Protein AF-A0A947W181-F1 (afdb_monomer)

Sequence (232 aa):
MDMELLKLIGLLKEIEKKSREIYTIFKRQSDNDIHRQFWADISKDETAHIAFWEKLRKAGEKKPLKNPFYEIEKTISQTTTLLERVKHIKKTAVKLKTTENHIKHAIVLEALLLNPAFTILFRSVKTQIKQKTPETTYHDHIQKLIDFAQENLSRQDFILYSLALESAYQQSTDIANLISRIDGLEALIPICAWCKNVRKKDGEWVRIEAYIMNHSQSEFTHGICPDCKHKL

Solvent-accessible surface area (backbone atoms only — not comparable to full-atom values): 13022 Å² total; per-residue (Å²): 130,60,62,63,57,50,50,39,50,51,49,56,33,52,38,37,51,49,50,28,52,40,28,52,48,48,22,72,62,40,92,48,69,70,56,24,48,51,28,48,53,58,27,48,55,33,51,54,48,34,51,49,40,53,51,52,46,60,46,36,78,75,46,79,65,88,79,90,59,92,59,50,71,58,52,39,51,54,49,51,54,48,40,53,51,53,54,49,51,45,68,51,53,79,73,57,80,47,71,50,55,47,48,57,49,47,51,56,49,51,45,58,63,38,39,41,71,53,52,38,48,38,57,62,42,34,80,74,68,79,48,92,47,65,67,83,50,46,62,62,54,52,47,54,53,46,57,53,33,60,78,58,41,55,73,68,56,33,54,56,53,47,53,53,40,52,51,35,45,51,54,18,52,50,54,32,48,52,52,55,50,50,59,56,56,69,67,60,78,52,54,39,90,84,82,49,26,31,52,47,97,87,68,53,75,40,52,49,67,63,51,47,41,76,75,45,99,55,83,90,80,90,81,78,53,71,76,58,57,76,74,110

pLDDT: mean 90.91, std 8.26, range [50.38, 98.5]

Secondary structure (DSSP, 8-state):
--HHHHHHHHHHHHHHHHHHHHHHHHHHH--SHHHHHHHHHHHHHHHHHHHHHHHHHHHHHHSPPPP--TTHHHHHHHHHHHHHHHHHHHHHHTT--SHHHHHHHHHHHHHHHT-HHHHHHHHHHHHHH-S--THHHHHHHHHHHHHHHHHHS-HHHHHHHHHHHHHHHHHHHHHHHHHHHHHHHTT---B-TTT-PEEPTTS-EE-HHHHHHHHSS-PPPP---HHHHTT-

Foldseek 3Di:
DQVLVLLLLVLLLLLLVLLLVLLVLQLVLDPDPVSVVLSVVLSVLSVVQNVVSVVVSVVCVVPNADDLDPCSVVSSVVSVVLSVVSVVLSVCSNVDRFPLVSLVSNLVSLLSNLALSQVLCQVRCCVVPVDHGSVVCSVVSVVSSLVVCVVRDDPVCSVVSNVSSVVSNVVSVVVSVVSVVVVVVVPDFDADPPQRFTQDPVRDTHRPQVVCVVVDVDHDDDDADPVNVVVD

Structure (mmCIF, N/CA/C/O backbone):
data_AF-A0A947W181-F1
#
_entry.id   AF-A0A947W181-F1
#
loop_
_atom_site.group_PDB
_atom_site.id
_atom_site.type_symbol
_atom_site.label_atom_id
_atom_site.label_alt_id
_atom_site.label_comp_id
_atom_site.label_asym_id
_atom_site.label_entity_id
_atom_site.label_seq_id
_atom_site.pdbx_PDB_ins_code
_atom_site.Cartn_x
_atom_site.Cartn_y
_atom_site.Cartn_z
_atom_site.occupancy
_atom_site.B_iso_or_equiv
_atom_site.auth_seq_id
_atom_site.auth_comp_id
_atom_site.auth_asym_id
_atom_site.auth_atom_id
_atom_site.pdbx_PDB_model_num
ATOM 1 N N . MET A 1 1 ? -3.449 10.400 21.433 1.00 50.38 1 MET A N 1
ATOM 2 C CA . MET A 1 1 ? -3.735 9.034 20.959 1.00 50.38 1 MET A CA 1
ATOM 3 C C . MET A 1 1 ? -4.207 8.988 19.505 1.00 50.38 1 MET A C 1
ATOM 5 O O . MET A 1 1 ? -4.073 7.946 18.884 1.00 50.38 1 MET A O 1
ATOM 9 N N . ASP A 1 2 ? -4.735 10.085 18.945 1.00 67.25 2 ASP A N 1
ATOM 10 C CA . ASP A 1 2 ? -5.157 10.157 17.532 1.00 67.25 2 ASP A CA 1
ATOM 11 C C . ASP A 1 2 ? -4.078 10.769 16.603 1.00 67.25 2 ASP A C 1
ATOM 13 O O . ASP A 1 2 ? -4.109 10.627 15.381 1.00 67.25 2 ASP A O 1
ATOM 17 N N . MET A 1 3 ? -3.061 11.428 17.178 1.00 87.00 3 MET A N 1
ATOM 18 C CA . MET A 1 3 ? -1.989 12.075 16.407 1.00 87.00 3 MET A CA 1
ATOM 19 C C . MET A 1 3 ? -1.048 11.065 15.747 1.00 87.00 3 MET A C 1
ATOM 21 O O . MET A 1 3 ? -0.537 11.309 14.655 1.00 87.00 3 MET A O 1
ATOM 25 N N . GLU A 1 4 ? -0.820 9.926 16.393 1.00 94.88 4 GLU A N 1
ATOM 26 C CA . GLU A 1 4 ? 0.059 8.861 15.922 1.00 94.88 4 GLU A CA 1
ATOM 27 C C . GLU A 1 4 ? -0.496 8.228 14.637 1.00 94.88 4 GLU A C 1
ATOM 29 O O . GLU A 1 4 ? 0.225 8.056 13.652 1.00 94.88 4 GLU A O 1
ATOM 34 N N . LEU A 1 5 ? -1.805 7.973 14.598 1.00 94.44 5 LEU A N 1
ATOM 35 C CA . LEU A 1 5 ? -2.490 7.433 13.424 1.00 94.44 5 LEU A CA 1
ATOM 36 C C . LEU A 1 5 ? -2.484 8.416 12.254 1.00 94.44 5 LEU A C 1
ATOM 38 O O . LEU A 1 5 ? -2.169 8.033 11.126 1.00 94.44 5 LEU A O 1
ATOM 42 N N . LEU A 1 6 ? -2.734 9.701 12.518 1.00 95.06 6 LEU A N 1
ATOM 43 C CA . LEU A 1 6 ? -2.619 10.750 11.502 1.00 95.06 6 LEU A CA 1
ATOM 44 C C . LEU A 1 6 ? -1.181 10.901 10.980 1.00 95.06 6 LEU A C 1
ATOM 46 O O . LEU A 1 6 ? -0.985 11.146 9.784 1.00 95.06 6 LEU A O 1
ATOM 50 N N . LYS A 1 7 ? -0.171 10.714 11.842 1.00 97.06 7 LYS A N 1
ATOM 51 C CA . LYS A 1 7 ? 1.246 10.684 11.447 1.00 97.06 7 LYS A CA 1
ATOM 52 C C . LYS A 1 7 ? 1.539 9.498 10.530 1.00 97.06 7 LYS A C 1
ATOM 54 O O . LYS A 1 7 ? 2.159 9.698 9.486 1.00 97.06 7 LYS A O 1
ATOM 59 N N . LEU A 1 8 ? 1.062 8.298 10.870 1.00 97.44 8 LEU A N 1
ATOM 60 C CA . LEU A 1 8 ? 1.212 7.109 10.029 1.00 97.44 8 LEU A CA 1
ATOM 61 C C . LEU A 1 8 ? 0.555 7.301 8.654 1.00 97.44 8 LEU A C 1
ATOM 63 O O . LEU A 1 8 ? 1.212 7.105 7.636 1.00 97.44 8 LEU A O 1
ATOM 67 N N . ILE A 1 9 ? -0.695 7.777 8.612 1.00 96.62 9 ILE A N 1
ATOM 68 C CA . ILE A 1 9 ? -1.405 8.105 7.361 1.00 96.62 9 ILE A CA 1
ATOM 69 C C . ILE A 1 9 ? -0.607 9.117 6.525 1.00 96.62 9 ILE A C 1
ATOM 71 O O . ILE A 1 9 ? -0.509 8.993 5.304 1.00 96.62 9 ILE A O 1
ATOM 75 N N . GLY A 1 10 ? -0.007 10.118 7.178 1.00 97.75 10 GLY A N 1
ATOM 76 C CA . GLY A 1 10 ? 0.875 11.082 6.528 1.00 97.75 10 GLY A CA 1
ATOM 77 C C . GLY A 1 10 ? 2.088 10.428 5.864 1.00 97.75 10 GLY A C 1
ATOM 78 O O . GLY A 1 10 ? 2.384 10.747 4.716 1.00 97.75 10 GLY A O 1
ATOM 79 N N . LEU A 1 11 ? 2.758 9.500 6.553 1.00 98.38 11 LEU A N 1
ATOM 80 C CA . LEU A 1 11 ? 3.913 8.776 6.013 1.00 98.38 11 LEU A CA 1
ATOM 81 C C . LEU A 1 11 ? 3.537 7.909 4.807 1.00 98.38 11 LEU A C 1
ATOM 83 O O . LEU A 1 11 ? 4.210 7.990 3.782 1.00 98.38 11 LEU A O 1
ATOM 87 N N . LEU A 1 12 ? 2.449 7.138 4.904 1.00 97.62 12 LEU A N 1
ATOM 88 C CA . LEU A 1 12 ? 1.961 6.285 3.813 1.00 97.62 12 LEU A CA 1
ATOM 89 C C . LEU A 1 12 ? 1.612 7.115 2.575 1.00 97.62 12 LEU A C 1
ATOM 91 O O . LEU A 1 12 ? 2.052 6.803 1.474 1.00 97.62 12 LEU A O 1
ATOM 95 N N . LYS A 1 13 ? 0.931 8.253 2.759 1.00 97.75 13 LYS A N 1
ATOM 96 C CA . LYS A 1 13 ? 0.672 9.197 1.665 1.00 97.75 13 LYS A CA 1
ATOM 97 C C . LYS A 1 13 ? 1.959 9.695 1.005 1.00 97.75 13 LYS A C 1
ATOM 99 O O . LYS A 1 13 ? 2.017 9.822 -0.216 1.00 97.75 13 LYS A O 1
ATOM 104 N N . GLU A 1 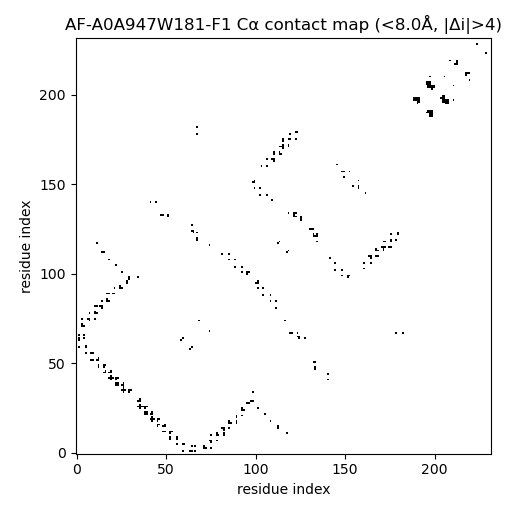14 ? 2.964 10.066 1.796 1.00 98.44 14 GLU A N 1
ATOM 105 C CA . GLU A 1 14 ? 4.229 10.556 1.242 1.00 98.44 14 GLU A CA 1
ATOM 106 C C . GLU A 1 14 ? 4.984 9.457 0.487 1.00 98.44 14 GLU A C 1
ATOM 108 O O . GLU A 1 14 ? 5.611 9.759 -0.526 1.00 98.44 14 GLU A O 1
ATOM 113 N N . ILE A 1 15 ? 4.873 8.196 0.909 1.00 98.44 15 ILE A N 1
ATOM 114 C CA . ILE A 1 15 ? 5.390 7.047 0.161 1.00 98.44 15 ILE A CA 1
ATOM 115 C C . ILE A 1 15 ? 4.723 6.955 -1.224 1.00 98.44 15 ILE A C 1
ATOM 117 O O . ILE A 1 15 ? 5.443 6.995 -2.222 1.00 98.44 15 ILE A O 1
ATOM 121 N N . GLU A 1 16 ? 3.386 6.965 -1.304 1.00 97.12 16 GLU A N 1
ATOM 122 C CA . GLU A 1 16 ? 2.646 6.926 -2.586 1.00 97.12 16 GLU A CA 1
ATOM 123 C C . GLU A 1 16 ? 3.001 8.119 -3.487 1.00 97.12 16 GLU A C 1
ATOM 125 O O . GLU A 1 16 ? 3.182 8.002 -4.699 1.00 97.12 16 GLU A O 1
ATOM 130 N N . LYS A 1 17 ? 3.182 9.311 -2.899 1.00 98.31 17 LYS A N 1
ATOM 131 C CA . LYS A 1 17 ? 3.647 10.489 -3.649 1.00 98.31 17 LYS A CA 1
ATOM 132 C C . LYS A 1 17 ? 5.016 10.265 -4.275 1.00 98.31 17 LYS A C 1
ATOM 134 O O . LYS A 1 17 ? 5.221 10.667 -5.422 1.00 98.31 17 LYS A O 1
ATOM 139 N N . LYS A 1 18 ? 5.959 9.663 -3.543 1.00 98.38 18 LYS A N 1
ATOM 140 C CA . LYS A 1 18 ? 7.284 9.341 -4.087 1.00 98.38 18 LYS A CA 1
ATOM 141 C C . LYS A 1 18 ? 7.214 8.226 -5.120 1.00 98.38 18 LYS A C 1
ATOM 143 O O . LYS A 1 18 ? 7.896 8.360 -6.132 1.00 98.38 18 LYS A O 1
ATOM 148 N N . SER A 1 19 ? 6.354 7.231 -4.925 1.00 97.75 19 SER A N 1
ATOM 149 C CA . SER A 1 19 ? 6.061 6.201 -5.924 1.00 97.75 19 SER A CA 1
ATOM 150 C C . SER A 1 19 ? 5.595 6.819 -7.251 1.00 97.75 19 SER A C 1
ATOM 152 O O . SER A 1 19 ? 6.252 6.698 -8.287 1.00 97.75 19 SER A O 1
ATOM 154 N N . ARG A 1 20 ? 4.570 7.676 -7.198 1.00 98.00 20 ARG A N 1
ATOM 155 C CA . ARG A 1 20 ? 4.073 8.424 -8.363 1.00 98.00 20 ARG A CA 1
ATOM 156 C C . ARG A 1 20 ? 5.151 9.262 -9.062 1.00 98.00 20 ARG A C 1
ATOM 158 O O . ARG A 1 20 ? 5.187 9.336 -10.294 1.00 98.00 20 ARG A O 1
ATOM 165 N N . GLU A 1 21 ? 6.006 9.939 -8.291 1.00 98.44 21 GLU A N 1
ATOM 166 C CA . GLU A 1 21 ? 7.135 10.713 -8.825 1.00 98.44 21 GLU A CA 1
ATOM 167 C C . GLU A 1 21 ? 8.136 9.806 -9.567 1.00 98.44 21 GLU A C 1
ATOM 169 O O . GLU A 1 21 ? 8.648 10.211 -10.610 1.00 98.44 21 GLU A O 1
ATOM 174 N N . ILE A 1 22 ? 8.386 8.590 -9.069 1.00 98.50 22 ILE A N 1
ATOM 175 C CA . ILE A 1 22 ? 9.236 7.582 -9.721 1.00 98.50 22 ILE A CA 1
ATOM 176 C C . ILE A 1 22 ? 8.614 7.128 -11.047 1.00 98.50 22 ILE A C 1
ATOM 178 O O . ILE A 1 22 ? 9.282 7.193 -12.078 1.00 98.50 22 ILE A O 1
ATOM 182 N N . TYR A 1 23 ? 7.324 6.788 -11.075 1.00 98.19 23 TYR A N 1
ATOM 183 C CA . TYR A 1 23 ? 6.644 6.407 -12.321 1.00 98.19 23 TYR A CA 1
ATOM 184 C C . TYR A 1 23 ? 6.612 7.536 -13.353 1.00 98.19 23 TYR A C 1
ATOM 186 O O . TYR A 1 23 ? 6.765 7.305 -14.552 1.00 98.19 23 TYR A O 1
ATOM 194 N N . THR A 1 24 ? 6.533 8.787 -12.897 1.00 98.19 24 THR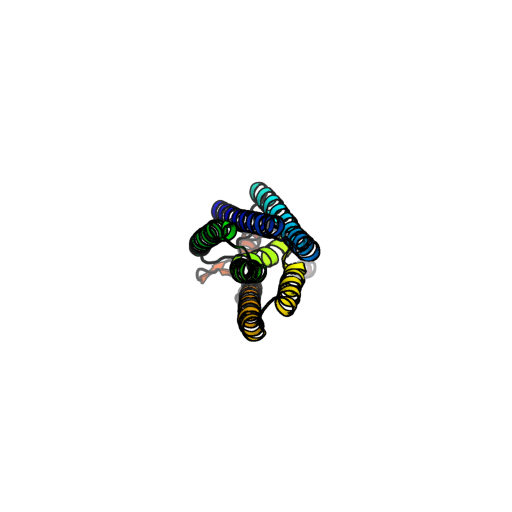 A N 1
ATOM 195 C CA . THR A 1 24 ? 6.678 9.954 -13.780 1.00 98.19 24 THR A CA 1
ATOM 196 C C . THR A 1 24 ? 8.082 10.037 -14.394 1.00 98.19 24 THR A C 1
ATOM 198 O O . THR A 1 24 ? 8.219 10.446 -15.549 1.00 98.19 24 THR A O 1
ATOM 201 N N . ILE A 1 25 ? 9.131 9.656 -13.655 1.00 98.19 25 ILE A N 1
ATOM 202 C CA . ILE A 1 25 ? 10.502 9.567 -14.184 1.00 98.19 25 ILE A CA 1
ATOM 203 C C . ILE A 1 25 ? 10.584 8.461 -15.242 1.00 98.19 25 ILE A C 1
ATOM 205 O O . ILE A 1 25 ? 11.068 8.733 -16.339 1.00 98.19 25 ILE A O 1
ATOM 209 N N . PHE A 1 26 ? 10.061 7.263 -14.961 1.00 98.25 26 PHE A N 1
ATOM 210 C CA . PHE A 1 26 ? 10.079 6.138 -15.908 1.00 98.25 26 PHE A CA 1
ATOM 211 C C . PHE A 1 26 ? 9.330 6.464 -17.197 1.00 98.25 26 PHE A C 1
ATOM 213 O O . PHE A 1 26 ? 9.859 6.253 -18.288 1.00 98.25 26 PHE A O 1
ATOM 220 N N . LYS A 1 27 ? 8.158 7.102 -17.086 1.00 97.81 27 LYS A N 1
ATOM 221 C CA . LYS A 1 27 ? 7.423 7.647 -18.231 1.00 97.81 27 LYS A CA 1
ATOM 222 C C . LYS A 1 27 ? 8.297 8.573 -19.079 1.00 97.81 27 LYS A C 1
ATOM 224 O O . LYS A 1 27 ? 8.344 8.423 -20.290 1.00 97.81 27 LYS A O 1
ATOM 229 N N . ARG A 1 28 ? 8.985 9.544 -18.471 1.00 97.31 28 ARG A N 1
ATOM 230 C CA . ARG A 1 28 ? 9.812 10.521 -19.211 1.00 97.31 28 ARG A CA 1
ATOM 231 C C . ARG A 1 28 ? 11.042 9.899 -19.871 1.00 97.31 28 ARG A C 1
ATOM 233 O O . ARG A 1 28 ? 11.499 10.420 -20.876 1.00 97.31 28 ARG A O 1
ATOM 240 N N . GLN A 1 29 ? 11.588 8.841 -19.279 1.00 97.25 29 GLN A N 1
ATOM 241 C CA . GLN A 1 29 ? 12.768 8.130 -19.776 1.00 97.25 29 GLN A CA 1
ATOM 242 C C . GLN A 1 29 ? 12.431 7.010 -20.767 1.00 97.25 29 GLN A C 1
ATOM 244 O O . GLN A 1 29 ? 13.344 6.373 -21.280 1.00 97.25 29 GLN A O 1
ATOM 249 N N . SER A 1 30 ? 11.149 6.718 -20.988 1.00 95.94 30 SER A N 1
ATOM 250 C CA . SER A 1 30 ? 10.724 5.673 -21.915 1.00 95.94 30 SER A CA 1
ATOM 251 C C . SER A 1 30 ? 10.682 6.220 -23.335 1.00 95.94 30 SER A C 1
ATOM 253 O O . SER A 1 30 ? 9.933 7.158 -23.610 1.00 95.94 30 SER A O 1
ATOM 255 N N . ASP A 1 31 ? 11.427 5.593 -24.243 1.00 92.00 31 ASP A N 1
ATOM 256 C CA . ASP A 1 31 ? 11.465 5.974 -25.662 1.00 92.00 31 ASP A CA 1
ATOM 257 C C . ASP A 1 31 ? 10.301 5.374 -26.477 1.00 92.00 31 ASP A C 1
ATOM 259 O O . ASP A 1 31 ? 9.943 5.909 -27.526 1.00 92.00 31 ASP A O 1
ATOM 263 N N . ASN A 1 32 ? 9.637 4.339 -25.953 1.00 94.75 32 ASN A N 1
ATOM 264 C CA . ASN A 1 32 ? 8.482 3.669 -26.557 1.00 94.75 32 ASN A CA 1
ATOM 265 C C . ASN A 1 32 ? 7.148 4.260 -26.046 1.00 94.75 32 ASN A C 1
ATOM 267 O O . ASN A 1 32 ? 6.950 4.371 -24.835 1.00 94.75 32 ASN A O 1
ATOM 271 N N . ASP A 1 33 ? 6.221 4.600 -26.950 1.00 96.69 33 ASP A N 1
ATOM 272 C CA . ASP A 1 33 ? 4.903 5.162 -26.605 1.00 96.69 33 ASP A CA 1
ATOM 273 C C . ASP A 1 33 ? 4.031 4.241 -25.749 1.00 96.69 33 ASP A C 1
ATOM 275 O O . ASP A 1 33 ? 3.388 4.711 -24.810 1.00 96.69 33 ASP A O 1
ATOM 279 N N . ILE A 1 34 ? 4.053 2.933 -26.011 1.00 96.69 34 ILE A N 1
ATOM 280 C CA . ILE A 1 34 ? 3.328 1.932 -25.219 1.00 96.69 34 ILE A CA 1
ATOM 281 C C . ILE A 1 34 ? 3.860 1.942 -23.783 1.00 96.69 34 ILE A C 1
ATOM 283 O O . ILE A 1 34 ? 3.086 2.005 -22.831 1.00 96.69 34 ILE A O 1
ATOM 287 N N . HIS A 1 35 ? 5.185 1.978 -23.611 1.00 97.56 35 HIS A N 1
ATOM 288 C CA . HIS A 1 35 ? 5.807 1.993 -22.283 1.00 97.56 35 HIS A CA 1
ATOM 289 C C . HIS A 1 35 ? 5.544 3.326 -21.567 1.00 97.56 35 HIS A C 1
ATOM 291 O O . HIS A 1 35 ? 5.260 3.350 -20.369 1.00 97.56 35 HIS A O 1
ATOM 297 N N . ARG A 1 36 ? 5.577 4.454 -22.295 1.00 97.94 36 ARG A N 1
ATOM 298 C CA . ARG A 1 36 ? 5.182 5.768 -21.760 1.00 97.94 36 ARG A CA 1
ATOM 299 C C . ARG A 1 36 ? 3.748 5.757 -21.242 1.00 97.94 36 ARG A C 1
ATOM 301 O O . ARG A 1 36 ? 3.491 6.331 -20.181 1.00 97.94 36 ARG A O 1
ATOM 308 N N . GLN A 1 37 ? 2.835 5.148 -21.994 1.00 98.00 37 GLN A N 1
ATOM 309 C CA . GLN A 1 37 ? 1.432 5.049 -21.618 1.00 98.00 37 GLN A CA 1
ATOM 310 C C . GLN A 1 37 ? 1.252 4.140 -20.399 1.00 98.00 37 GLN A C 1
ATOM 312 O O . GLN A 1 37 ? 0.624 4.564 -19.433 1.00 98.00 37 GLN A O 1
ATOM 317 N N . PHE A 1 38 ? 1.910 2.978 -20.374 1.00 98.06 38 PHE A N 1
ATOM 318 C CA . PHE A 1 38 ? 1.916 2.078 -19.220 1.00 98.06 38 PHE A CA 1
ATOM 319 C C . PHE A 1 38 ? 2.311 2.805 -17.923 1.00 98.06 38 PHE A C 1
ATOM 321 O O . PHE A 1 38 ? 1.548 2.832 -16.957 1.00 98.06 38 PHE A O 1
ATOM 328 N N . TRP A 1 39 ? 3.454 3.502 -17.912 1.00 97.94 39 TRP A N 1
ATOM 329 C CA . TRP A 1 39 ? 3.886 4.254 -16.728 1.00 97.94 39 TRP A CA 1
ATOM 330 C C . TRP A 1 39 ? 2.958 5.425 -16.379 1.00 97.94 39 TRP A C 1
ATOM 332 O O . TRP A 1 39 ? 2.863 5.810 -15.212 1.00 97.94 39 TRP A O 1
ATOM 342 N N . ALA A 1 40 ? 2.270 6.011 -17.366 1.00 97.44 40 ALA A N 1
ATOM 343 C CA . ALA A 1 40 ? 1.255 7.030 -17.113 1.00 97.44 40 ALA A CA 1
ATOM 344 C C . ALA A 1 40 ? 0.042 6.452 -16.371 1.00 97.44 40 ALA A C 1
ATOM 346 O O . ALA A 1 40 ? -0.463 7.102 -15.455 1.00 97.44 40 ALA A O 1
ATOM 347 N N . ASP A 1 41 ? -0.387 5.245 -16.734 1.00 96.19 41 ASP A N 1
ATOM 348 C CA . ASP A 1 41 ? -1.522 4.566 -16.113 1.00 96.19 41 ASP A CA 1
ATOM 349 C C . ASP A 1 41 ? -1.193 4.112 -14.685 1.00 96.19 41 ASP A C 1
ATOM 351 O O . ASP A 1 41 ? -1.950 4.417 -13.764 1.00 96.19 41 ASP A O 1
ATOM 355 N N . ILE A 1 42 ? -0.011 3.528 -14.459 1.00 95.44 42 ILE A N 1
ATOM 356 C CA . ILE A 1 42 ? 0.483 3.203 -13.107 1.00 95.44 42 ILE A CA 1
ATOM 357 C C . ILE A 1 42 ? 0.555 4.473 -12.233 1.00 95.44 42 ILE A C 1
ATOM 359 O O . ILE A 1 42 ? 0.068 4.502 -11.106 1.00 95.44 42 ILE A O 1
ATOM 363 N N . SER A 1 43 ? 1.077 5.584 -12.766 1.00 95.94 43 SER A N 1
ATOM 364 C CA . SER A 1 43 ? 1.138 6.870 -12.047 1.00 95.94 43 SER A CA 1
ATOM 365 C C . SER A 1 43 ? -0.248 7.459 -11.717 1.00 95.94 43 SER A C 1
ATOM 367 O O . SER A 1 43 ? -0.422 8.188 -10.728 1.00 95.94 43 SER A O 1
ATOM 369 N N . LYS A 1 44 ? -1.255 7.166 -12.546 1.00 93.88 44 LYS A N 1
ATOM 370 C CA . LYS A 1 44 ? -2.640 7.591 -12.330 1.00 93.88 44 LYS A CA 1
ATOM 371 C C . LYS A 1 44 ? -3.280 6.828 -11.172 1.00 93.88 44 LYS A C 1
ATOM 373 O O . LYS A 1 44 ? -3.942 7.475 -10.356 1.00 93.88 44 LYS A O 1
ATOM 378 N N . ASP A 1 45 ? -3.042 5.521 -11.069 1.00 92.06 45 ASP A N 1
ATOM 379 C CA . ASP A 1 45 ? -3.508 4.697 -9.945 1.00 92.06 45 ASP A CA 1
ATOM 380 C C . ASP A 1 45 ? -2.999 5.288 -8.613 1.00 92.06 45 ASP A C 1
ATOM 382 O O . ASP A 1 45 ? -3.789 5.588 -7.712 1.00 92.06 45 ASP A O 1
ATOM 386 N N . GLU A 1 46 ? -1.718 5.668 -8.551 1.00 92.81 46 GLU A N 1
ATOM 387 C CA . GLU A 1 46 ? -1.142 6.302 -7.356 1.00 92.81 46 GLU A CA 1
ATOM 388 C C . GLU A 1 46 ? -1.747 7.661 -7.014 1.00 92.81 46 GLU A C 1
ATOM 390 O O . GLU A 1 46 ? -1.869 8.048 -5.849 1.00 92.81 46 GLU A O 1
ATOM 395 N N . THR A 1 47 ? -2.181 8.416 -8.020 1.00 94.38 47 THR A N 1
ATOM 396 C CA . THR A 1 47 ? -2.881 9.681 -7.774 1.00 94.38 47 THR A CA 1
ATOM 397 C C . THR A 1 47 ? -4.205 9.448 -7.047 1.00 94.38 47 THR A C 1
ATOM 399 O O . THR A 1 47 ? -4.552 10.227 -6.152 1.00 94.38 47 THR A O 1
ATOM 402 N N . ALA A 1 48 ? -4.919 8.367 -7.371 1.00 91.69 48 ALA A N 1
ATOM 403 C CA . ALA A 1 48 ? -6.134 7.985 -6.661 1.00 91.69 48 ALA A CA 1
ATOM 404 C C . ALA A 1 48 ? -5.832 7.551 -5.215 1.00 91.69 48 ALA A C 1
ATOM 406 O O . ALA A 1 48 ? -6.548 7.963 -4.296 1.00 91.69 48 ALA A O 1
ATOM 407 N N . HIS A 1 49 ? -4.745 6.805 -4.988 1.00 92.81 49 HIS A N 1
ATOM 408 C CA . HIS A 1 49 ? -4.300 6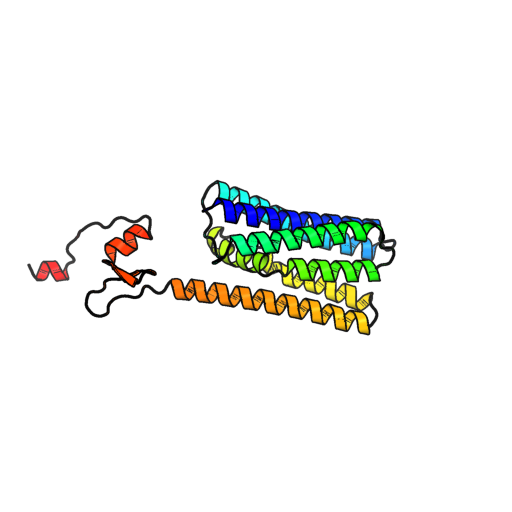.406 -3.647 1.00 92.81 49 HIS A CA 1
ATOM 409 C C . HIS A 1 49 ? -3.956 7.623 -2.775 1.00 92.81 49 HIS A C 1
ATOM 411 O O . HIS A 1 49 ? -4.437 7.755 -1.648 1.00 92.81 49 HIS A O 1
ATOM 417 N N . ILE A 1 50 ? -3.197 8.581 -3.315 1.00 95.75 50 ILE A N 1
ATOM 418 C CA . ILE A 1 50 ? -2.845 9.827 -2.616 1.00 95.75 50 ILE A CA 1
ATOM 419 C C . ILE A 1 50 ? -4.107 10.612 -2.235 1.00 95.75 50 ILE A C 1
ATOM 421 O O . ILE A 1 50 ? -4.226 11.067 -1.094 1.00 95.75 50 ILE A O 1
ATOM 425 N N . ALA A 1 51 ? -5.066 10.749 -3.157 1.00 93.69 51 ALA A N 1
ATOM 426 C CA . ALA A 1 51 ? -6.326 11.444 -2.897 1.00 93.69 51 ALA A CA 1
ATOM 427 C C . ALA A 1 51 ? -7.149 10.755 -1.794 1.00 93.69 51 ALA A C 1
ATOM 429 O O . ALA A 1 51 ? -7.727 11.428 -0.932 1.00 93.69 51 ALA A O 1
ATOM 430 N N . PHE A 1 52 ? -7.164 9.418 -1.779 1.00 93.31 52 PHE A N 1
ATOM 431 C CA . PHE A 1 52 ? -7.770 8.637 -0.706 1.00 93.31 52 PHE A CA 1
ATOM 432 C C . PHE A 1 52 ? -7.134 8.962 0.652 1.00 93.31 52 PHE A C 1
ATOM 434 O O . PHE A 1 52 ? -7.852 9.302 1.595 1.00 93.31 52 PHE A O 1
ATOM 441 N N . TRP A 1 53 ? -5.801 8.936 0.750 1.00 95.25 53 TRP A N 1
ATOM 442 C CA . TRP A 1 53 ? -5.096 9.230 2.000 1.00 95.25 53 TRP A CA 1
ATOM 443 C C . TRP A 1 53 ? -5.340 10.657 2.499 1.00 95.25 53 TRP A C 1
ATOM 445 O O . TRP A 1 53 ? -5.509 10.875 3.699 1.00 95.25 53 TRP A O 1
ATOM 455 N N . GLU A 1 54 ? -5.410 11.642 1.601 1.00 94.38 54 GLU A N 1
ATOM 456 C CA . GLU A 1 54 ? -5.749 13.021 1.970 1.00 94.38 54 GLU A CA 1
ATOM 457 C C . GLU A 1 54 ? -7.164 13.142 2.525 1.00 94.38 54 GLU A C 1
ATOM 459 O O . GLU A 1 54 ? -7.379 13.829 3.527 1.00 94.38 54 GLU A O 1
ATOM 464 N N . LYS A 1 55 ? -8.125 12.455 1.902 1.00 92.12 55 LYS A N 1
ATOM 465 C CA . LYS A 1 55 ? -9.504 12.419 2.384 1.00 92.12 55 LYS A CA 1
ATOM 466 C C . LYS A 1 55 ? -9.599 11.738 3.746 1.00 92.12 55 LYS A C 1
ATOM 468 O O . LYS A 1 55 ? -10.259 12.273 4.636 1.00 92.12 55 LYS A O 1
ATOM 473 N N . LEU A 1 56 ? -8.926 10.601 3.917 1.00 92.12 56 LEU A N 1
ATOM 474 C CA . LEU A 1 56 ? -8.909 9.858 5.174 1.00 92.12 56 LEU A CA 1
ATOM 475 C C . LEU A 1 56 ? -8.293 10.690 6.302 1.00 92.12 56 LEU A C 1
ATOM 477 O O . LEU A 1 56 ? -8.879 10.785 7.376 1.00 92.12 56 LEU A O 1
ATOM 481 N N . ARG A 1 57 ? -7.163 11.357 6.046 1.00 93.00 57 ARG A N 1
ATOM 482 C CA . ARG A 1 57 ? -6.519 12.224 7.038 1.00 93.00 57 ARG A CA 1
ATOM 483 C C . ARG A 1 57 ? -7.435 13.369 7.474 1.00 93.00 57 ARG A C 1
ATOM 485 O O . ARG A 1 57 ? -7.611 13.575 8.667 1.00 93.00 57 ARG A O 1
ATOM 492 N N . LYS A 1 58 ? -8.068 14.065 6.519 1.00 91.31 58 LYS A N 1
ATOM 493 C CA . LYS A 1 58 ? -9.039 15.137 6.812 1.00 91.31 58 LYS A CA 1
ATOM 494 C C . LYS A 1 58 ? -10.246 14.629 7.602 1.00 91.31 58 LYS A C 1
ATOM 496 O O . LYS A 1 58 ? -10.807 15.370 8.402 1.00 91.31 58 LYS A O 1
ATOM 501 N N . ALA A 1 59 ? -10.685 13.395 7.351 1.00 88.81 59 ALA A N 1
ATOM 502 C CA . ALA A 1 59 ? -11.752 12.775 8.128 1.00 88.81 59 ALA A CA 1
ATOM 503 C C . ALA A 1 59 ? -11.299 12.508 9.571 1.00 88.81 59 ALA A C 1
ATOM 505 O O . ALA A 1 59 ? -12.026 12.873 10.488 1.00 88.81 59 ALA A O 1
ATOM 506 N N . GLY A 1 60 ? -10.088 11.969 9.758 1.00 88.88 60 GLY A N 1
ATOM 507 C CA . GLY A 1 60 ? -9.495 11.727 11.076 1.00 88.88 60 GLY A CA 1
ATOM 508 C C . GLY A 1 60 ? -9.251 12.996 11.894 1.00 88.88 60 GLY A C 1
ATOM 509 O O . GLY A 1 60 ? -9.516 13.015 13.085 1.00 88.88 60 GLY A O 1
ATOM 510 N N . GLU A 1 61 ? -8.854 14.097 11.249 1.00 90.00 61 GLU A N 1
ATOM 511 C CA . GLU A 1 61 ? -8.725 15.413 11.900 1.00 90.00 61 GLU A CA 1
ATOM 512 C C . GLU A 1 61 ? -10.072 15.953 12.425 1.00 90.00 61 GLU A C 1
ATOM 514 O O . GLU A 1 61 ? -10.096 16.728 13.377 1.00 90.00 61 GLU A O 1
ATOM 519 N N . LYS A 1 62 ? -11.198 15.562 11.808 1.00 88.38 62 LYS A N 1
ATOM 520 C CA . LYS A 1 62 ? -12.551 15.972 12.228 1.00 88.38 62 LYS A CA 1
ATOM 521 C C . LYS A 1 62 ? -13.169 15.025 13.250 1.00 88.38 62 LYS A C 1
ATOM 523 O O . LYS A 1 62 ? -13.904 15.468 14.128 1.00 88.38 62 LYS A O 1
ATOM 528 N N . LYS A 1 63 ? -12.949 13.722 13.081 1.00 85.56 63 LYS A N 1
ATOM 529 C CA . LYS A 1 63 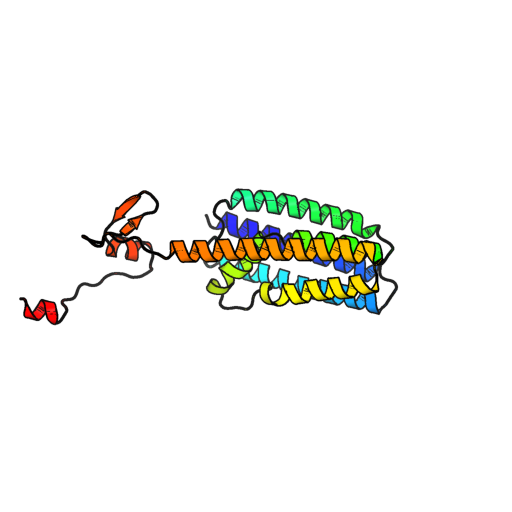? -13.471 12.670 13.948 1.00 85.56 63 LYS A CA 1
ATOM 530 C C . LYS A 1 63 ? -12.400 11.591 14.111 1.00 85.56 63 LYS A C 1
ATOM 532 O O . LYS A 1 63 ? -12.022 11.010 13.093 1.00 85.56 63 LYS A O 1
ATOM 537 N N . PRO A 1 64 ? -12.015 11.256 15.353 1.00 86.31 64 PRO A N 1
ATOM 538 C CA . PRO A 1 64 ? -11.011 10.236 15.599 1.00 86.31 64 PRO A CA 1
ATOM 539 C C . PRO A 1 64 ? -11.292 8.912 14.901 1.00 86.31 64 PRO A C 1
ATOM 541 O O . PRO A 1 64 ? -12.413 8.393 14.952 1.00 86.31 64 PRO A O 1
ATOM 544 N N . LEU A 1 65 ? -10.262 8.379 14.243 1.00 86.31 65 LEU A N 1
ATOM 545 C CA . LEU A 1 65 ? -10.317 7.082 13.573 1.00 86.31 65 LEU A CA 1
ATOM 546 C C . LEU A 1 65 ? -9.929 5.986 14.567 1.00 86.31 65 LEU A C 1
ATOM 548 O O . LEU A 1 65 ? -9.024 6.155 15.384 1.00 86.31 65 LEU A O 1
ATOM 552 N N . LYS A 1 66 ? -10.580 4.821 14.480 1.00 86.69 66 LYS A N 1
ATOM 553 C CA . LYS A 1 66 ? -10.167 3.662 15.280 1.00 86.69 66 LYS A CA 1
ATOM 554 C C . LYS A 1 66 ? -8.791 3.201 14.794 1.00 86.69 66 LYS A C 1
ATOM 556 O O . LYS A 1 66 ? -8.650 2.832 13.628 1.00 86.69 66 LYS A O 1
ATOM 561 N N . ASN A 1 67 ? -7.808 3.201 15.692 1.00 87.94 67 ASN A N 1
ATOM 562 C CA . ASN A 1 67 ? -6.473 2.671 15.436 1.00 87.94 67 ASN A CA 1
ATOM 563 C C . ASN A 1 67 ? -6.502 1.126 15.383 1.00 87.94 67 ASN A C 1
ATOM 565 O O . ASN A 1 67 ? -6.858 0.517 16.393 1.00 87.94 67 ASN A O 1
ATOM 569 N N . PRO A 1 68 ? -6.114 0.489 14.259 1.00 88.06 68 PRO A N 1
ATOM 570 C CA . PRO A 1 68 ? -6.044 -0.971 14.142 1.00 88.06 68 PRO A CA 1
ATOM 571 C C . PRO A 1 68 ? -4.685 -1.565 14.571 1.00 88.06 68 PRO A C 1
ATOM 573 O O . PRO A 1 68 ? -4.483 -2.772 14.474 1.00 88.06 68 PRO A O 1
ATOM 576 N N . PHE A 1 69 ? -3.718 -0.739 14.984 1.00 89.19 69 PHE A N 1
ATOM 577 C CA . PHE A 1 69 ? -2.357 -1.173 15.306 1.00 89.19 69 PHE A CA 1
ATOM 578 C C . PHE A 1 69 ? -2.126 -1.249 16.815 1.00 89.19 69 PHE A C 1
ATOM 580 O O . PHE A 1 69 ? -2.242 -0.240 17.514 1.00 89.19 69 PHE A O 1
ATOM 587 N N . TYR A 1 70 ? -1.695 -2.421 17.290 1.00 84.50 70 TYR A N 1
ATOM 588 C CA . TYR A 1 70 ? -1.275 -2.635 18.679 1.00 84.50 70 TYR A CA 1
ATOM 589 C C . TYR A 1 70 ? -0.019 -1.826 19.050 1.00 84.50 70 TYR A C 1
ATOM 591 O O . TYR A 1 70 ? -0.000 -1.156 20.076 1.00 84.50 70 TYR A O 1
ATOM 599 N N . GLU A 1 71 ? 1.015 -1.843 18.199 1.00 89.31 71 GLU A N 1
ATOM 600 C CA . GLU A 1 71 ? 2.290 -1.132 18.409 1.00 89.31 71 GLU A CA 1
ATOM 601 C C . GLU A 1 71 ? 2.468 0.009 17.386 1.00 89.31 71 GLU A C 1
ATOM 603 O O . GLU A 1 71 ? 3.382 -0.007 16.559 1.00 89.31 71 GLU A O 1
ATOM 608 N N . ILE A 1 72 ? 1.582 1.012 17.401 1.00 93.25 72 ILE A N 1
ATOM 609 C CA . ILE A 1 72 ? 1.562 2.053 16.355 1.00 93.25 72 ILE A CA 1
ATOM 610 C C . ILE A 1 72 ? 2.886 2.822 16.209 1.00 93.25 72 ILE A C 1
ATOM 612 O O . ILE A 1 72 ? 3.293 3.140 15.092 1.00 93.25 72 ILE A O 1
ATOM 616 N N . GLU A 1 73 ? 3.606 3.083 17.300 1.00 94.88 73 GLU A N 1
ATOM 617 C CA . GLU A 1 73 ? 4.900 3.778 17.254 1.00 94.88 73 GLU A CA 1
ATOM 618 C C . GLU A 1 73 ? 5.961 2.980 16.487 1.00 94.88 73 GLU A C 1
ATOM 620 O O . GLU A 1 73 ? 6.723 3.538 15.691 1.00 94.88 73 GLU A O 1
ATOM 625 N N . LYS A 1 74 ? 5.961 1.654 16.654 1.00 94.50 74 LYS A N 1
ATOM 626 C CA . LYS A 1 74 ? 6.824 0.737 15.906 1.00 94.50 74 LYS A CA 1
ATOM 627 C C . LYS A 1 74 ? 6.445 0.718 14.430 1.00 94.50 74 LYS A C 1
ATOM 629 O O . LYS A 1 74 ? 7.333 0.818 13.585 1.00 94.50 74 LYS A O 1
ATOM 634 N N . THR A 1 75 ? 5.150 0.686 14.111 1.00 95.94 75 THR A N 1
ATOM 635 C CA . THR A 1 75 ? 4.665 0.795 12.726 1.00 95.94 75 THR A CA 1
ATOM 636 C C . THR A 1 75 ? 5.087 2.121 12.087 1.00 95.94 75 THR A C 1
ATOM 638 O O . THR A 1 75 ? 5.556 2.134 10.949 1.00 95.94 75 THR A O 1
ATOM 641 N N . ILE A 1 76 ? 5.006 3.240 12.816 1.00 97.75 76 ILE A N 1
ATOM 642 C CA . ILE A 1 76 ? 5.482 4.557 12.361 1.00 97.75 76 ILE A CA 1
ATOM 643 C C . ILE A 1 76 ? 6.989 4.532 12.097 1.00 97.75 76 ILE A C 1
ATOM 645 O O . ILE A 1 76 ? 7.432 5.026 11.058 1.00 97.75 76 ILE A O 1
ATOM 649 N N . SER A 1 77 ? 7.778 3.954 13.005 1.00 97.56 77 SER A N 1
ATOM 650 C CA . SER A 1 77 ? 9.230 3.824 12.847 1.00 97.56 77 SER A CA 1
ATOM 651 C C . SER A 1 77 ? 9.582 3.021 11.588 1.00 97.56 77 SER A C 1
ATOM 653 O O . SER A 1 77 ? 10.292 3.514 10.710 1.00 97.56 77 SER A O 1
ATOM 655 N N . GLN A 1 78 ? 8.974 1.843 11.420 1.00 96.25 78 GLN A N 1
ATOM 656 C CA . GLN A 1 78 ? 9.163 0.990 10.241 1.00 96.25 78 GLN A CA 1
ATOM 657 C C . GLN A 1 78 ? 8.737 1.685 8.939 1.00 96.25 78 GLN A C 1
ATOM 659 O O . GLN A 1 78 ? 9.455 1.625 7.941 1.00 96.25 78 GLN A O 1
ATOM 664 N N . THR A 1 79 ? 7.606 2.396 8.951 1.00 97.88 79 THR A N 1
ATOM 665 C CA . THR A 1 79 ? 7.109 3.147 7.785 1.00 97.88 79 THR A CA 1
ATOM 666 C C . THR A 1 79 ? 8.021 4.331 7.452 1.00 97.88 79 THR A C 1
ATOM 668 O O . THR A 1 79 ? 8.233 4.647 6.284 1.00 97.88 79 THR A O 1
ATOM 671 N N . THR A 1 80 ? 8.632 4.958 8.460 1.00 98.38 80 THR A N 1
ATOM 672 C CA . THR A 1 80 ? 9.640 6.009 8.257 1.00 98.38 80 THR A CA 1
ATOM 673 C C . THR A 1 80 ? 10.875 5.441 7.556 1.00 98.38 80 THR A C 1
ATOM 675 O O . THR A 1 80 ? 11.331 6.009 6.565 1.00 98.38 80 THR A O 1
ATOM 678 N N . THR A 1 81 ? 11.382 4.284 7.996 1.00 97.75 81 THR A N 1
ATOM 679 C CA . THR A 1 81 ? 12.478 3.587 7.303 1.00 97.75 81 THR A CA 1
ATOM 680 C C . THR A 1 81 ? 12.098 3.224 5.867 1.00 97.75 81 THR A C 1
ATOM 682 O O . THR A 1 81 ? 12.912 3.370 4.955 1.00 97.75 81 THR A O 1
ATOM 685 N N . LEU A 1 82 ? 10.858 2.782 5.647 1.00 97.50 82 LEU A N 1
ATOM 686 C CA . LEU A 1 82 ? 10.350 2.463 4.317 1.00 97.50 82 LEU A CA 1
ATOM 687 C C . LEU A 1 82 ? 10.336 3.696 3.405 1.00 97.50 82 LEU A C 1
ATOM 689 O O . LEU A 1 82 ? 10.828 3.628 2.281 1.00 97.50 82 LEU A O 1
ATOM 693 N N . LEU A 1 83 ? 9.876 4.844 3.907 1.00 98.44 83 LEU A N 1
ATOM 694 C CA . LEU A 1 83 ? 9.919 6.111 3.179 1.00 98.44 83 LEU A CA 1
ATOM 695 C C . LEU A 1 83 ? 11.353 6.500 2.782 1.00 98.44 83 LEU A C 1
ATOM 697 O O . LEU A 1 83 ? 11.567 6.961 1.660 1.00 98.44 83 LEU A O 1
ATOM 701 N N . GLU A 1 84 ? 12.348 6.290 3.647 1.00 98.31 84 GLU A N 1
ATOM 702 C CA . GLU A 1 84 ? 13.751 6.550 3.292 1.00 98.31 84 GLU A CA 1
ATOM 703 C C . GLU A 1 84 ? 14.262 5.620 2.182 1.00 98.31 84 GLU A C 1
ATOM 705 O O . GLU A 1 84 ? 14.966 6.076 1.275 1.00 98.31 84 GLU A O 1
ATOM 710 N N . ARG A 1 85 ? 13.846 4.347 2.172 1.00 97.75 85 ARG A N 1
ATOM 711 C CA . ARG A 1 85 ? 14.150 3.420 1.066 1.00 97.75 85 ARG A CA 1
ATOM 712 C C . ARG A 1 85 ? 13.530 3.894 -0.246 1.00 97.75 85 ARG A C 1
ATOM 714 O O . ARG A 1 85 ? 14.230 3.968 -1.252 1.00 97.75 85 ARG A O 1
ATOM 721 N N . VAL A 1 86 ? 12.262 4.304 -0.234 1.00 98.25 86 VAL A N 1
ATOM 722 C CA . VAL A 1 86 ? 11.579 4.833 -1.429 1.00 98.25 86 VAL A CA 1
ATOM 723 C C . VAL A 1 86 ? 12.246 6.123 -1.923 1.00 98.25 86 VAL A C 1
ATOM 725 O O . VAL A 1 86 ? 12.473 6.295 -3.121 1.00 98.25 86 VAL A O 1
ATOM 728 N N . LYS A 1 87 ? 12.659 7.017 -1.016 1.00 98.25 87 LYS A N 1
ATOM 729 C CA . LYS A 1 87 ? 13.452 8.207 -1.373 1.00 98.25 87 LYS A CA 1
ATOM 730 C C . LYS A 1 87 ? 14.790 7.834 -2.013 1.00 98.25 87 LYS A C 1
ATOM 732 O O . LYS A 1 87 ? 15.223 8.525 -2.936 1.00 98.25 87 LYS A O 1
ATOM 737 N N . HIS A 1 88 ? 15.449 6.777 -1.542 1.00 97.00 88 HIS A N 1
ATOM 738 C CA . HIS A 1 88 ? 16.680 6.278 -2.150 1.00 97.00 88 HIS A CA 1
ATOM 739 C C . HIS A 1 88 ? 16.433 5.725 -3.561 1.00 97.00 88 HIS A C 1
ATOM 741 O O . HIS A 1 88 ? 17.114 6.151 -4.492 1.00 97.00 88 HIS A O 1
ATOM 747 N N . ILE A 1 89 ? 15.408 4.887 -3.744 1.00 96.56 89 ILE A N 1
ATOM 748 C CA . ILE A 1 89 ? 14.985 4.366 -5.059 1.00 96.56 89 ILE A CA 1
ATOM 749 C C . ILE A 1 89 ? 14.700 5.519 -6.027 1.00 96.56 89 ILE A C 1
ATOM 751 O O . ILE A 1 89 ? 15.149 5.513 -7.169 1.00 96.56 89 ILE A O 1
ATOM 755 N N . LYS A 1 90 ? 14.031 6.582 -5.568 1.00 97.88 90 LYS A N 1
ATOM 756 C CA . LYS A 1 90 ? 13.812 7.775 -6.395 1.00 97.88 90 LYS A CA 1
ATOM 757 C C . LYS A 1 90 ? 15.121 8.434 -6.843 1.00 97.88 90 LYS A C 1
ATOM 759 O O . LYS A 1 90 ? 15.226 8.880 -7.985 1.00 97.88 90 LYS A O 1
ATOM 764 N N . LYS A 1 91 ? 16.120 8.524 -5.959 1.00 97.44 91 LYS A N 1
ATOM 765 C CA . LYS A 1 91 ? 17.435 9.093 -6.299 1.00 97.44 91 LYS A CA 1
ATOM 766 C C . LYS A 1 91 ? 18.167 8.253 -7.348 1.00 97.44 91 LYS A C 1
ATOM 768 O O . LYS A 1 91 ? 18.900 8.826 -8.150 1.00 97.44 91 LYS A O 1
ATOM 773 N N . THR A 1 92 ? 17.994 6.931 -7.357 1.00 96.69 92 THR A N 1
ATOM 774 C CA . THR A 1 92 ? 18.620 6.047 -8.355 1.00 96.69 92 THR A CA 1
ATOM 775 C C . THR A 1 92 ? 17.825 5.985 -9.660 1.00 96.69 92 THR A C 1
ATOM 777 O O . THR A 1 92 ? 18.436 5.909 -10.726 1.00 96.69 92 THR A O 1
ATOM 780 N N . ALA A 1 93 ? 16.497 6.137 -9.606 1.00 96.75 93 ALA A N 1
ATOM 781 C CA . ALA A 1 93 ? 15.586 6.088 -10.754 1.00 96.75 93 ALA A CA 1
ATOM 782 C C . ALA A 1 93 ? 15.989 7.025 -11.907 1.00 96.75 93 ALA A C 1
ATOM 784 O O . ALA A 1 93 ? 15.912 6.657 -13.076 1.00 96.75 93 ALA A O 1
ATOM 785 N N . VAL A 1 94 ? 16.498 8.224 -11.604 1.00 95.88 94 VAL A N 1
ATOM 786 C CA . VAL A 1 94 ? 16.908 9.205 -12.632 1.00 95.88 94 VAL A CA 1
ATOM 787 C C . VAL A 1 94 ? 18.077 8.736 -13.507 1.00 95.88 94 VAL A C 1
ATOM 789 O O . VAL A 1 94 ? 18.298 9.292 -14.582 1.00 95.88 94 VAL A O 1
ATOM 792 N N . LYS A 1 95 ? 18.836 7.731 -13.058 1.00 96.06 95 LYS A N 1
ATOM 793 C CA . LYS A 1 95 ? 19.998 7.193 -13.776 1.00 96.06 95 LY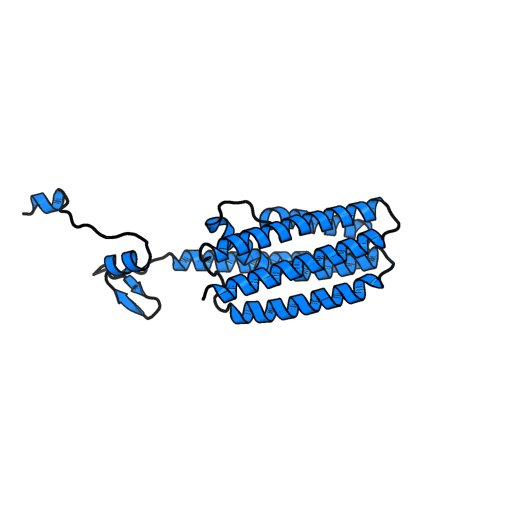S A CA 1
ATOM 794 C C . LYS A 1 95 ? 19.651 5.994 -14.655 1.00 96.06 95 LYS A C 1
ATOM 796 O O . LYS A 1 95 ? 20.495 5.581 -15.445 1.00 96.06 95 LYS A O 1
ATOM 801 N N . LEU A 1 96 ? 18.446 5.442 -14.528 1.00 94.75 96 LEU A N 1
ATOM 802 C CA . LEU A 1 96 ? 18.027 4.265 -15.282 1.00 94.75 96 LEU A CA 1
ATOM 803 C C . LEU A 1 96 ? 17.794 4.621 -16.751 1.00 94.75 96 LEU A C 1
ATOM 805 O O . LEU A 1 96 ? 17.347 5.723 -17.073 1.00 94.75 96 LEU A O 1
ATOM 809 N N . LYS A 1 97 ? 18.144 3.687 -17.638 1.00 90.62 97 LYS A N 1
ATOM 810 C CA . LYS A 1 97 ? 18.134 3.896 -19.096 1.00 90.62 97 LYS A CA 1
ATOM 811 C C . LYS A 1 97 ? 17.370 2.835 -19.875 1.00 90.62 97 LYS A C 1
ATOM 813 O O . LYS A 1 97 ? 17.103 3.043 -21.047 1.00 90.62 97 LYS A O 1
ATOM 818 N N . THR A 1 98 ? 17.042 1.709 -19.251 1.00 95.88 98 THR A N 1
ATOM 819 C CA . THR A 1 98 ? 16.391 0.586 -19.928 1.00 95.88 98 THR A CA 1
ATOM 820 C C . THR A 1 98 ? 15.048 0.296 -19.281 1.00 95.88 98 THR A C 1
ATOM 822 O O . THR A 1 98 ? 14.907 0.420 -18.061 1.00 95.88 98 THR A O 1
ATOM 825 N N . THR A 1 99 ? 14.084 -0.141 -20.093 1.00 96.31 99 THR A N 1
ATOM 826 C CA . THR A 1 99 ? 12.773 -0.592 -19.612 1.00 96.31 99 THR A CA 1
ATOM 827 C C . THR A 1 99 ? 12.918 -1.708 -18.579 1.00 96.31 99 THR A C 1
ATOM 829 O O . THR A 1 99 ? 12.274 -1.653 -17.539 1.00 96.31 99 THR A O 1
ATOM 832 N N . GLU A 1 100 ? 13.842 -2.647 -18.792 1.00 96.69 100 GLU A N 1
ATOM 833 C CA . GLU A 1 100 ? 14.159 -3.704 -17.827 1.00 96.69 100 GLU A CA 1
ATOM 834 C C . GLU A 1 100 ? 14.504 -3.138 -16.437 1.00 96.69 100 GLU A C 1
ATOM 836 O O . GLU A 1 100 ? 13.957 -3.570 -15.425 1.00 96.69 100 GLU A O 1
ATOM 841 N N . ASN A 1 101 ? 15.358 -2.112 -16.368 1.00 96.50 101 ASN A N 1
ATOM 842 C CA . ASN A 1 101 ? 15.736 -1.494 -15.099 1.00 96.50 101 ASN A CA 1
ATOM 843 C C . ASN A 1 101 ? 14.585 -0.714 -14.451 1.00 96.50 101 ASN A C 1
ATOM 845 O O . ASN A 1 101 ? 14.476 -0.713 -13.221 1.00 96.50 101 ASN A O 1
ATOM 849 N N . HIS A 1 102 ? 13.739 -0.060 -15.257 1.00 97.62 102 HIS A N 1
ATOM 850 C CA . HIS A 1 102 ? 12.515 0.586 -14.769 1.00 97.62 102 HIS A CA 1
ATOM 851 C C . HIS A 1 102 ? 11.580 -0.439 -14.131 1.00 97.62 102 HIS A C 1
ATOM 853 O O . HIS A 1 102 ? 11.142 -0.228 -13.005 1.00 97.62 102 HIS A O 1
ATOM 859 N N . ILE A 1 103 ? 11.354 -1.576 -14.794 1.00 97.38 103 ILE A N 1
ATOM 860 C CA . ILE A 1 103 ? 10.511 -2.664 -14.284 1.00 97.38 103 ILE A CA 1
ATOM 861 C C . ILE A 1 103 ? 11.089 -3.237 -12.990 1.00 97.38 103 ILE A C 1
ATOM 863 O O . ILE A 1 103 ? 10.375 -3.331 -11.998 1.00 97.38 103 ILE A O 1
ATOM 867 N N . LYS A 1 104 ? 12.391 -3.547 -12.946 1.00 95.56 104 LYS A N 1
ATOM 868 C CA . LYS A 1 104 ? 13.042 -4.064 -11.728 1.00 95.56 104 LYS A CA 1
ATOM 869 C C . LYS A 1 104 ? 12.883 -3.101 -10.545 1.00 95.56 104 LYS A C 1
ATOM 871 O O . LYS A 1 104 ? 12.599 -3.537 -9.432 1.00 95.56 104 LYS A O 1
ATOM 876 N N . HIS A 1 105 ? 13.013 -1.791 -10.773 1.00 96.12 105 HIS A N 1
ATOM 877 C CA . HIS A 1 105 ? 12.769 -0.792 -9.726 1.00 96.12 105 HIS A CA 1
ATOM 878 C C . HIS A 1 105 ? 11.288 -0.671 -9.352 1.00 96.12 105 HIS A C 1
ATOM 880 O O . HIS A 1 105 ? 10.996 -0.513 -8.170 1.00 96.12 105 HIS A O 1
ATOM 886 N N . ALA A 1 106 ? 10.373 -0.751 -10.322 1.00 96.81 106 ALA A N 1
ATOM 887 C CA . ALA A 1 106 ? 8.935 -0.738 -10.071 1.00 96.81 106 ALA A CA 1
ATOM 888 C C . ALA A 1 106 ? 8.511 -1.933 -9.213 1.00 96.81 106 ALA A C 1
ATOM 890 O O . ALA A 1 106 ? 7.811 -1.749 -8.232 1.00 96.81 106 ALA A O 1
ATOM 891 N N . ILE A 1 107 ? 9.015 -3.138 -9.487 1.00 95.62 107 ILE A N 1
ATOM 892 C CA . ILE A 1 107 ? 8.682 -4.326 -8.689 1.00 95.62 107 ILE A CA 1
ATOM 893 C C . ILE A 1 107 ? 9.198 -4.193 -7.253 1.00 95.62 107 ILE A C 1
ATOM 895 O O . ILE A 1 107 ? 8.484 -4.512 -6.305 1.00 95.62 107 ILE A O 1
ATOM 899 N N . VAL A 1 108 ? 10.418 -3.679 -7.065 1.00 94.00 108 VAL A N 1
ATOM 900 C CA . VAL A 1 108 ? 10.936 -3.396 -5.716 1.00 94.00 108 VAL A CA 1
ATOM 901 C C . VAL A 1 108 ? 10.080 -2.344 -5.008 1.00 94.00 108 VAL A C 1
ATOM 903 O O . VAL A 1 108 ? 9.824 -2.470 -3.813 1.00 94.00 108 VAL A O 1
ATOM 906 N N . LEU A 1 109 ? 9.647 -1.308 -5.724 1.00 95.88 109 LEU A N 1
ATOM 907 C CA . LEU A 1 109 ? 8.783 -0.258 -5.195 1.00 95.88 109 LEU A CA 1
ATOM 908 C C . LEU A 1 109 ? 7.416 -0.816 -4.780 1.00 95.88 109 LEU A C 1
ATOM 910 O O . LEU A 1 109 ? 7.033 -0.627 -3.630 1.00 95.88 109 LEU A O 1
ATOM 914 N N . GLU A 1 110 ? 6.752 -1.583 -5.643 1.00 95.19 110 GLU A N 1
ATOM 915 C CA . GLU A 1 110 ? 5.488 -2.256 -5.334 1.00 95.19 110 GLU A CA 1
ATOM 916 C C . GLU A 1 110 ? 5.630 -3.211 -4.146 1.00 95.19 110 GLU A C 1
ATOM 918 O O . GLU A 1 110 ? 4.824 -3.174 -3.223 1.00 95.19 110 GLU A O 1
ATOM 923 N N . ALA A 1 111 ? 6.714 -3.988 -4.062 1.00 93.44 111 ALA A N 1
ATOM 924 C CA . ALA A 1 111 ? 6.971 -4.840 -2.900 1.00 93.44 111 ALA A CA 1
ATOM 925 C C . ALA A 1 111 ? 7.077 -4.043 -1.581 1.00 93.44 111 ALA A C 1
ATOM 927 O O . ALA A 1 111 ? 6.699 -4.546 -0.521 1.00 93.44 111 ALA A O 1
ATOM 928 N N . LEU A 1 112 ? 7.565 -2.795 -1.619 1.00 93.44 112 LEU A N 1
ATOM 929 C CA . LEU A 1 112 ? 7.547 -1.899 -0.457 1.00 93.44 112 LEU A CA 1
ATOM 930 C C . LEU A 1 112 ? 6.139 -1.356 -0.171 1.00 93.44 112 LEU A C 1
ATOM 932 O O . LEU A 1 112 ? 5.778 -1.210 0.997 1.00 93.44 112 LEU A O 1
ATOM 936 N N . LEU A 1 113 ? 5.341 -1.063 -1.197 1.00 93.44 113 LEU A N 1
ATOM 937 C CA . LEU A 1 113 ? 3.961 -0.595 -1.031 1.00 93.44 113 LEU A CA 1
ATOM 938 C C . LEU A 1 113 ? 3.009 -1.698 -0.551 1.00 93.44 113 LEU A C 1
ATOM 940 O O . LEU A 1 113 ? 2.031 -1.423 0.139 1.00 93.44 113 LEU A O 1
ATOM 944 N N . LEU A 1 114 ? 3.372 -2.962 -0.773 1.00 93.31 114 LEU A N 1
ATOM 945 C CA . LEU A 1 114 ? 2.719 -4.126 -0.177 1.00 93.31 114 LEU A CA 1
ATOM 946 C C . LEU A 1 114 ? 2.989 -4.275 1.327 1.00 93.31 114 LEU A C 1
ATOM 948 O O . LEU A 1 114 ? 2.569 -5.261 1.931 1.00 93.31 114 LEU A O 1
ATOM 952 N N . ASN A 1 115 ? 3.639 -3.308 1.983 1.00 93.94 115 ASN A N 1
ATOM 953 C CA . ASN A 1 115 ? 3.770 -3.310 3.435 1.00 93.94 115 ASN A CA 1
ATOM 954 C C . ASN A 1 115 ? 2.387 -3.460 4.119 1.00 93.94 115 ASN A C 1
ATOM 956 O O . ASN A 1 115 ? 1.458 -2.717 3.787 1.00 93.94 115 ASN A O 1
ATOM 960 N N . PRO A 1 116 ? 2.238 -4.357 5.117 1.00 93.31 116 PRO A N 1
ATOM 961 C CA . PRO A 1 116 ? 0.947 -4.629 5.751 1.00 93.31 116 PRO A CA 1
ATOM 962 C C . PRO A 1 116 ? 0.223 -3.390 6.292 1.00 93.31 116 PRO A C 1
ATOM 964 O O . PRO A 1 116 ? -1.005 -3.384 6.343 1.00 93.31 116 PRO A O 1
ATOM 967 N N . ALA A 1 117 ? 0.944 -2.328 6.675 1.00 94.31 117 ALA A N 1
ATOM 968 C CA . ALA A 1 117 ? 0.342 -1.099 7.185 1.00 94.31 117 ALA A CA 1
ATOM 969 C C . ALA A 1 117 ? -0.665 -0.465 6.206 1.00 94.31 117 ALA A C 1
ATOM 971 O O . ALA A 1 117 ? -1.693 0.049 6.656 1.00 94.31 117 ALA A O 1
ATOM 972 N N . PHE A 1 118 ? -0.417 -0.545 4.892 1.00 94.56 118 PHE A N 1
ATOM 973 C CA . PHE A 1 118 ? -1.353 -0.076 3.865 1.00 94.56 118 PHE A CA 1
ATOM 974 C C . PHE A 1 118 ? -2.650 -0.892 3.907 1.00 94.56 118 PHE A C 1
ATOM 976 O O . PHE A 1 118 ? -3.727 -0.345 4.154 1.00 94.56 118 PHE A O 1
ATOM 983 N N . THR A 1 119 ? -2.538 -2.214 3.749 1.00 91.62 119 THR A N 1
ATOM 984 C CA . THR A 1 119 ? -3.675 -3.147 3.703 1.00 91.62 119 THR A CA 1
ATOM 985 C C . THR A 1 119 ? -4.505 -3.115 4.989 1.00 91.62 119 THR A C 1
ATOM 987 O O . THR A 1 119 ? -5.735 -3.060 4.935 1.00 91.62 119 THR A O 1
ATOM 990 N N . ILE A 1 120 ? -3.855 -3.083 6.157 1.00 92.00 120 ILE A N 1
ATOM 991 C CA . ILE A 1 120 ? -4.522 -3.005 7.467 1.00 92.00 120 ILE A CA 1
ATOM 992 C C . ILE A 1 120 ? -5.360 -1.726 7.575 1.00 92.00 120 ILE A C 1
ATOM 994 O O . ILE A 1 120 ? -6.515 -1.765 8.013 1.00 92.00 120 ILE A O 1
ATOM 998 N N . LEU A 1 121 ? -4.818 -0.582 7.149 1.00 91.56 121 LEU A N 1
ATOM 999 C CA . LEU A 1 121 ? -5.571 0.668 7.160 1.00 91.56 121 LEU A CA 1
ATOM 1000 C C . LEU A 1 121 ? -6.713 0.647 6.156 1.00 91.56 121 LEU A C 1
ATOM 1002 O O . LEU A 1 121 ? -7.827 0.997 6.532 1.00 91.56 121 LEU A O 1
ATOM 1006 N N . PHE A 1 122 ? -6.490 0.190 4.923 1.00 90.50 122 PHE A N 1
ATOM 1007 C CA . PHE A 1 122 ? -7.562 0.109 3.934 1.00 90.50 122 PHE A CA 1
ATOM 1008 C C . PHE A 1 122 ? -8.737 -0.748 4.420 1.00 90.50 122 PHE A C 1
ATOM 1010 O O . PHE A 1 122 ? -9.885 -0.315 4.296 1.00 90.50 122 PHE A O 1
ATOM 1017 N N . ARG A 1 123 ? -8.477 -1.901 5.049 1.00 87.44 123 ARG A N 1
ATOM 1018 C CA . ARG A 1 123 ? -9.532 -2.752 5.625 1.00 87.44 123 ARG A CA 1
ATOM 1019 C C . ARG A 1 123 ? -10.230 -2.099 6.808 1.00 87.44 123 ARG A C 1
ATOM 1021 O O . ARG A 1 123 ? -11.458 -2.024 6.838 1.00 87.44 123 ARG A O 1
ATOM 1028 N N . SER A 1 124 ? -9.457 -1.607 7.773 1.00 86.12 124 SER A N 1
ATOM 1029 C CA . SER A 1 124 ? -10.001 -1.090 9.034 1.00 86.12 124 SER A CA 1
ATOM 1030 C C . SER A 1 124 ? -10.811 0.193 8.854 1.00 86.12 124 SER A C 1
ATOM 1032 O O . SER A 1 124 ? -11.779 0.413 9.580 1.00 86.12 124 SER A O 1
ATOM 1034 N N . VAL A 1 125 ? -10.464 1.040 7.880 1.00 84.62 125 VAL A N 1
ATOM 1035 C CA . VAL A 1 125 ? -11.197 2.288 7.632 1.00 84.62 125 VAL A CA 1
ATOM 1036 C C . VAL A 1 125 ? -12.389 2.090 6.707 1.00 84.62 125 VAL A C 1
ATOM 1038 O O . VAL A 1 125 ? -13.330 2.875 6.788 1.00 84.62 125 VAL A O 1
ATOM 1041 N N . LYS A 1 126 ? -12.427 1.033 5.882 1.00 82.50 126 LYS A N 1
ATOM 1042 C CA . LYS A 1 126 ? -13.570 0.723 5.001 1.00 82.50 126 LYS A CA 1
ATOM 1043 C C . LYS A 1 126 ? -14.897 0.690 5.768 1.00 82.50 126 LYS A C 1
ATOM 1045 O O . LYS A 1 126 ? -15.892 1.246 5.300 1.00 82.50 126 LYS A O 1
ATOM 1050 N N . THR A 1 127 ? -14.897 0.111 6.969 1.00 72.31 127 THR A N 1
ATOM 1051 C CA . THR A 1 127 ? -16.064 0.068 7.869 1.00 72.31 127 THR A CA 1
ATOM 1052 C C . THR A 1 127 ? -16.401 1.435 8.478 1.00 72.31 127 THR A C 1
ATOM 1054 O O . THR A 1 127 ? -17.561 1.697 8.790 1.00 72.31 127 THR A O 1
ATOM 1057 N N . GLN A 1 128 ? -15.420 2.335 8.589 1.00 75.50 128 GLN A N 1
ATOM 1058 C CA . GLN A 1 128 ? -15.552 3.657 9.209 1.00 75.50 128 GLN A CA 1
ATOM 1059 C C . GLN A 1 128 ? -16.036 4.737 8.225 1.00 75.50 128 GLN A C 1
ATOM 1061 O O . GLN A 1 128 ? -16.823 5.601 8.608 1.00 75.50 128 GLN A O 1
ATOM 1066 N N . ILE A 1 129 ? -15.598 4.696 6.957 1.00 75.88 129 ILE A N 1
ATOM 1067 C CA . ILE A 1 129 ? -15.860 5.764 5.967 1.00 75.88 129 ILE A CA 1
ATOM 1068 C C . ILE A 1 129 ? -16.867 5.396 4.862 1.00 75.88 129 ILE A C 1
ATOM 1070 O O . ILE A 1 129 ? -17.145 6.244 4.010 1.00 75.88 129 ILE A O 1
ATOM 1074 N N . LYS A 1 130 ? -17.409 4.162 4.864 1.00 72.94 130 LYS A N 1
ATOM 1075 C CA . LYS A 1 130 ? -18.418 3.636 3.910 1.00 72.94 130 LYS A CA 1
ATOM 1076 C C 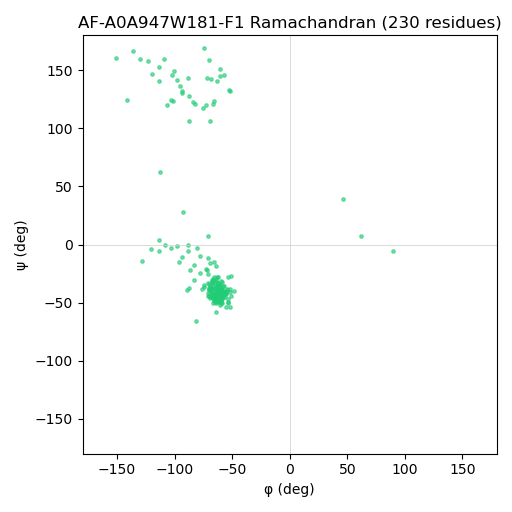. LYS A 1 130 ? -18.109 3.943 2.433 1.00 72.94 130 LYS A C 1
ATOM 1078 O O . LYS A 1 130 ? -18.997 4.270 1.651 1.00 72.94 130 LYS A O 1
ATOM 1083 N N . GLN A 1 131 ? -16.839 3.867 2.049 1.00 74.50 131 GLN A N 1
ATOM 1084 C CA . GLN A 1 131 ? -16.361 4.150 0.693 1.00 74.50 131 GLN A CA 1
ATOM 1085 C C . GLN A 1 131 ? -15.463 3.023 0.192 1.00 74.50 131 GLN A C 1
ATOM 1087 O O . GLN A 1 131 ? -14.913 2.260 0.987 1.00 74.50 131 GLN A O 1
ATOM 1092 N N . LYS A 1 132 ? -15.305 2.934 -1.135 1.00 81.00 132 LYS A N 1
ATOM 1093 C CA . LYS A 1 132 ? -14.304 2.052 -1.743 1.00 81.00 132 LYS A CA 1
ATOM 1094 C C . LYS A 1 132 ? -12.903 2.495 -1.319 1.00 81.00 132 LYS A C 1
ATOM 1096 O O . LYS A 1 132 ? -12.627 3.692 -1.233 1.00 81.00 132 LYS A O 1
ATOM 1101 N N . THR A 1 133 ? -12.045 1.520 -1.060 1.00 84.44 133 THR A N 1
ATOM 1102 C CA . THR A 1 133 ? -10.645 1.721 -0.687 1.00 84.44 133 THR A CA 1
ATOM 1103 C C . THR A 1 133 ? -9.737 1.185 -1.799 1.00 84.44 133 THR A C 1
ATOM 1105 O O . THR A 1 133 ? -10.146 0.257 -2.511 1.00 84.44 133 THR A O 1
ATOM 1108 N N . PRO A 1 134 ? -8.516 1.736 -1.949 1.00 84.75 134 PRO A N 1
ATOM 1109 C CA . PRO A 1 134 ? -7.525 1.262 -2.921 1.00 84.75 134 PRO A CA 1
ATOM 1110 C C . PRO A 1 134 ? -7.231 -0.240 -2.884 1.00 84.75 134 PRO A C 1
ATOM 1112 O O . PRO A 1 134 ? -6.896 -0.831 -3.901 1.00 84.75 134 PRO A O 1
ATOM 1115 N N . GLU A 1 135 ? -7.415 -0.883 -1.730 1.00 82.25 135 GLU A N 1
ATOM 1116 C CA . GLU A 1 135 ? -7.239 -2.329 -1.572 1.00 82.25 135 GLU A CA 1
ATOM 1117 C C . GLU A 1 135 ? -7.962 -3.146 -2.654 1.00 82.25 135 GLU A C 1
ATOM 1119 O O . GLU A 1 135 ? -7.414 -4.116 -3.166 1.00 82.25 135 GLU A O 1
ATOM 1124 N N . THR A 1 136 ? -9.179 -2.742 -3.032 1.00 76.12 136 THR A N 1
ATOM 1125 C CA . THR A 1 136 ? -9.989 -3.488 -4.012 1.00 76.12 136 THR A CA 1
ATOM 1126 C C . THR A 1 136 ? -9.446 -3.446 -5.437 1.00 76.12 136 THR A C 1
ATOM 1128 O O . THR A 1 136 ? -9.868 -4.256 -6.251 1.00 76.12 136 THR A O 1
ATOM 1131 N N . THR A 1 137 ? -8.533 -2.522 -5.735 1.00 83.12 137 THR A N 1
ATOM 1132 C CA . THR A 1 137 ? -7.927 -2.338 -7.062 1.00 83.12 137 THR A CA 1
ATOM 1133 C C . THR A 1 137 ? -6.433 -2.659 -7.073 1.00 83.12 137 THR A C 1
ATOM 1135 O O . THR A 1 137 ? -5.814 -2.649 -8.131 1.00 83.12 137 THR A O 1
ATOM 1138 N N . TYR A 1 138 ? -5.841 -2.951 -5.909 1.00 83.94 138 TYR A N 1
ATOM 1139 C CA . TYR A 1 138 ? -4.404 -3.196 -5.779 1.00 83.94 138 TYR A CA 1
ATOM 1140 C C . TYR A 1 138 ? -3.966 -4.483 -6.486 1.00 83.94 138 TYR A C 1
ATOM 1142 O O . TYR A 1 138 ? -2.893 -4.528 -7.070 1.00 83.94 138 TYR A O 1
ATOM 1150 N N . HIS A 1 139 ? -4.807 -5.521 -6.480 1.00 84.88 139 HIS A N 1
ATOM 1151 C CA . HIS A 1 139 ? -4.515 -6.756 -7.213 1.00 84.88 139 HIS A CA 1
ATOM 1152 C C . HIS A 1 139 ? -4.400 -6.498 -8.722 1.00 84.88 139 HIS A C 1
ATOM 1154 O O . HIS A 1 139 ? -3.397 -6.863 -9.327 1.00 84.88 139 HIS A O 1
ATOM 1160 N N . ASP A 1 140 ? -5.368 -5.779 -9.300 1.00 87.44 140 ASP A N 1
ATOM 1161 C CA . ASP A 1 140 ? -5.350 -5.410 -10.719 1.00 87.44 140 ASP A CA 1
ATOM 1162 C C . ASP A 1 140 ? -4.127 -4.545 -11.059 1.00 87.44 140 ASP A C 1
ATOM 1164 O O . ASP A 1 140 ? -3.539 -4.685 -12.128 1.00 87.44 140 ASP A O 1
ATOM 1168 N N . HIS A 1 141 ? -3.725 -3.653 -10.148 1.00 89.38 141 HIS A N 1
ATOM 1169 C CA . HIS A 1 141 ? -2.524 -2.833 -10.299 1.00 89.38 141 HIS A CA 1
ATOM 1170 C C . HIS A 1 141 ? -1.250 -3.686 -10.399 1.00 89.38 141 HIS A C 1
ATOM 1172 O O . HIS A 1 141 ? -0.467 -3.526 -11.336 1.00 89.38 141 HIS A O 1
ATOM 1178 N N . ILE A 1 142 ? -1.077 -4.631 -9.471 1.00 90.94 142 ILE A N 1
ATOM 1179 C CA . ILE A 1 142 ? 0.056 -5.560 -9.460 1.00 90.94 142 ILE A CA 1
ATOM 1180 C C . ILE A 1 142 ? 0.044 -6.453 -10.704 1.00 90.94 142 ILE A C 1
ATOM 1182 O O . ILE A 1 142 ? 1.089 -6.635 -11.328 1.00 90.94 142 ILE A O 1
ATOM 1186 N N . GLN A 1 143 ? -1.125 -6.950 -11.112 1.00 91.62 143 GLN A N 1
ATOM 1187 C CA . GLN A 1 143 ? -1.239 -7.809 -12.288 1.00 91.62 143 GLN A CA 1
ATOM 1188 C C . GLN A 1 143 ? -0.803 -7.087 -13.569 1.00 91.62 143 GLN A C 1
ATOM 1190 O O . GLN A 1 143 ? -0.027 -7.647 -14.337 1.00 91.62 143 GLN A O 1
ATOM 1195 N N . LYS A 1 144 ? -1.182 -5.812 -13.756 1.00 94.31 144 LYS A N 1
ATOM 1196 C CA . LYS A 1 144 ? -0.691 -4.998 -14.888 1.00 94.31 144 LYS A CA 1
ATOM 1197 C C . LYS A 1 144 ? 0.838 -4.945 -14.936 1.00 94.31 144 LYS A C 1
ATOM 1199 O O . LYS A 1 144 ? 1.417 -4.998 -16.018 1.00 94.31 144 LYS A O 1
ATOM 1204 N N . LEU A 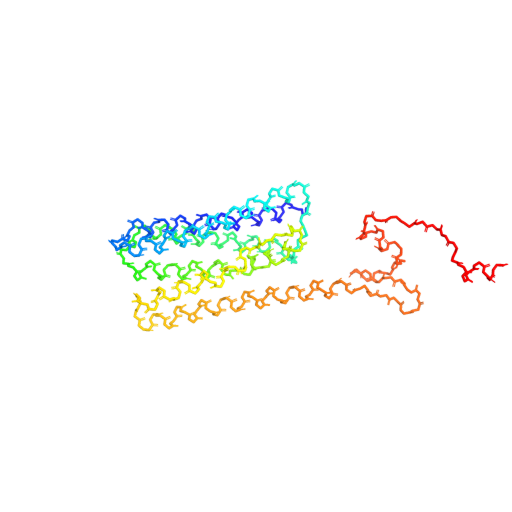1 145 ? 1.497 -4.805 -13.781 1.00 95.50 145 LEU A N 1
ATOM 1205 C CA . LEU A 1 145 ? 2.958 -4.775 -13.713 1.00 95.50 145 LEU A CA 1
ATOM 1206 C C . LEU A 1 145 ? 3.575 -6.140 -14.023 1.00 95.50 145 LEU A C 1
ATOM 1208 O O . LEU A 1 145 ? 4.597 -6.188 -14.705 1.00 95.50 145 LEU A O 1
ATOM 1212 N N . ILE A 1 146 ? 2.965 -7.229 -13.553 1.00 95.38 146 ILE A N 1
ATOM 1213 C CA . ILE A 1 146 ? 3.398 -8.600 -13.850 1.00 95.38 146 ILE A CA 1
ATOM 1214 C C . ILE A 1 146 ? 3.296 -8.873 -15.352 1.00 95.38 146 ILE A C 1
ATOM 1216 O O . ILE A 1 146 ? 4.282 -9.300 -15.950 1.00 95.38 146 ILE A O 1
ATOM 1220 N N . ASP A 1 147 ? 2.162 -8.555 -15.971 1.00 96.19 147 ASP A N 1
ATOM 1221 C CA . ASP A 1 147 ? 1.941 -8.761 -17.405 1.00 96.19 147 ASP A CA 1
ATOM 1222 C C . ASP A 1 147 ? 2.960 -7.957 -18.228 1.00 96.19 147 ASP A C 1
ATOM 1224 O O . ASP A 1 147 ? 3.640 -8.491 -19.105 1.00 96.19 147 ASP A O 1
ATOM 1228 N N . PHE A 1 148 ? 3.164 -6.684 -17.872 1.00 96.81 148 PHE A N 1
ATOM 1229 C CA . PHE A 1 148 ? 4.164 -5.838 -18.521 1.00 96.81 148 PHE A CA 1
ATOM 1230 C C . PHE A 1 148 ? 5.595 -6.365 -18.327 1.00 96.81 148 PHE A C 1
ATOM 1232 O O . PHE A 1 148 ? 6.416 -6.307 -19.245 1.00 96.81 148 PHE A O 1
ATOM 1239 N N . ALA A 1 149 ? 5.910 -6.908 -17.148 1.00 97.25 149 ALA A N 1
ATOM 1240 C CA . ALA A 1 149 ? 7.203 -7.520 -16.868 1.00 97.25 149 ALA A CA 1
ATOM 1241 C C . ALA A 1 149 ? 7.423 -8.808 -17.670 1.00 97.25 149 ALA A C 1
ATOM 1243 O O . ALA A 1 149 ? 8.537 -9.042 -18.134 1.00 97.25 149 ALA A O 1
ATOM 1244 N N . GLN A 1 150 ? 6.383 -9.619 -17.873 1.00 97.25 150 GLN A N 1
ATOM 1245 C CA . GLN A 1 150 ? 6.458 -10.856 -18.650 1.00 97.25 150 GLN A CA 1
ATOM 1246 C C . GLN A 1 150 ? 6.907 -10.602 -20.093 1.00 97.25 150 GLN A C 1
ATOM 1248 O O . GLN A 1 150 ? 7.677 -11.385 -20.648 1.00 97.25 150 GLN A O 1
ATOM 1253 N N . GLU A 1 151 ? 6.448 -9.502 -20.688 1.00 96.69 151 GLU A N 1
ATOM 1254 C CA . GLU A 1 151 ? 6.777 -9.124 -22.065 1.00 96.69 151 GLU A CA 1
ATOM 1255 C C . GLU A 1 151 ? 8.172 -8.497 -22.209 1.00 96.69 151 GLU A C 1
ATOM 1257 O O . GLU A 1 151 ? 8.763 -8.540 -23.287 1.00 96.69 151 GLU A O 1
ATOM 1262 N N . ASN A 1 152 ? 8.705 -7.905 -21.134 1.00 97.25 152 ASN A N 1
ATOM 1263 C CA . ASN A 1 152 ? 9.861 -7.003 -21.200 1.00 97.25 152 ASN A CA 1
ATOM 1264 C C . ASN A 1 152 ? 11.077 -7.450 -20.373 1.00 97.25 152 ASN A C 1
ATOM 1266 O O . ASN A 1 152 ? 12.117 -6.786 -20.412 1.00 97.25 152 ASN A O 1
ATOM 1270 N N . LEU A 1 153 ? 10.971 -8.541 -19.614 1.00 97.38 153 LEU A N 1
ATOM 1271 C CA . LEU A 1 153 ? 12.075 -9.119 -18.849 1.00 97.38 153 LEU A CA 1
ATOM 1272 C C . LEU A 1 153 ? 12.549 -10.442 -19.449 1.00 97.38 153 LEU A C 1
ATOM 1274 O O . LEU A 1 153 ? 11.824 -11.151 -20.146 1.00 97.38 153 LEU A O 1
ATOM 1278 N N . SER A 1 154 ? 13.780 -10.823 -19.102 1.00 97.62 154 SER A N 1
ATOM 1279 C CA . SER A 1 154 ? 14.238 -12.193 -19.320 1.00 97.62 154 SER A CA 1
ATOM 1280 C C . SER A 1 154 ? 13.351 -13.177 -18.548 1.00 97.62 154 SER A C 1
ATOM 1282 O O . SER A 1 154 ? 12.842 -12.861 -17.473 1.00 97.62 154 SER A O 1
ATOM 1284 N N . ARG A 1 155 ? 13.203 -14.411 -19.048 1.00 96.12 155 ARG A N 1
ATOM 1285 C CA . ARG A 1 155 ? 12.401 -15.447 -18.369 1.00 96.12 155 ARG A CA 1
ATOM 1286 C C . ARG A 1 155 ? 12.840 -15.670 -16.917 1.00 96.12 155 ARG A C 1
ATOM 1288 O O . ARG A 1 155 ? 11.996 -15.888 -16.056 1.00 96.12 155 ARG A O 1
ATOM 1295 N N . GLN A 1 156 ? 14.147 -15.630 -16.650 1.00 95.94 156 GLN A N 1
ATOM 1296 C CA . GLN A 1 156 ? 14.690 -15.812 -15.301 1.00 95.94 156 GLN A CA 1
ATOM 1297 C C . GLN A 1 156 ? 14.346 -14.635 -14.385 1.00 95.94 156 GLN A C 1
ATOM 1299 O O . GLN A 1 156 ? 13.882 -14.861 -13.269 1.00 95.94 156 GLN A O 1
ATOM 1304 N N . ASP A 1 157 ? 14.516 -13.399 -14.866 1.00 95.38 157 ASP A N 1
ATOM 1305 C CA . ASP A 1 157 ? 14.134 -12.210 -14.104 1.00 95.38 157 ASP A CA 1
ATOM 1306 C C . ASP A 1 157 ? 12.630 -12.204 -13.835 1.00 95.38 157 ASP A C 1
ATOM 1308 O O . ASP A 1 157 ? 12.216 -12.048 -12.690 1.00 95.38 157 ASP A O 1
ATOM 1312 N N . PHE A 1 158 ? 11.806 -12.434 -14.859 1.00 96.81 158 PHE A N 1
ATOM 1313 C CA . PHE A 1 158 ? 10.357 -12.472 -14.702 1.00 96.81 158 PHE A CA 1
ATOM 1314 C C . PHE A 1 158 ? 9.927 -13.457 -13.609 1.00 96.81 158 PHE A C 1
ATOM 1316 O O . PHE A 1 158 ? 9.186 -13.067 -12.709 1.00 96.81 158 PHE A O 1
ATOM 1323 N N . ILE A 1 159 ? 10.440 -14.694 -13.629 1.00 95.69 159 ILE A N 1
ATOM 1324 C CA . ILE A 1 159 ? 10.127 -15.709 -12.607 1.00 95.69 159 ILE A CA 1
ATOM 1325 C C . ILE A 1 159 ? 10.537 -15.232 -11.209 1.00 95.69 159 ILE A C 1
ATOM 1327 O O . ILE A 1 159 ? 9.755 -15.345 -10.269 1.00 95.69 159 ILE A O 1
ATOM 1331 N N . LEU A 1 160 ? 11.749 -14.694 -11.056 1.00 93.94 160 LEU A N 1
ATOM 1332 C CA . LEU A 1 160 ? 12.243 -14.240 -9.755 1.00 93.94 160 LEU A CA 1
ATOM 1333 C C . LEU A 1 160 ? 11.394 -13.092 -9.193 1.00 93.94 160 LEU A C 1
ATOM 1335 O O . LEU A 1 160 ? 11.005 -13.109 -8.025 1.00 93.94 160 LEU A O 1
ATOM 1339 N N . TYR A 1 161 ? 11.132 -12.083 -10.019 1.00 93.38 161 TYR A N 1
ATOM 1340 C CA . TYR A 1 161 ? 10.474 -10.860 -9.585 1.00 93.38 161 TYR A CA 1
ATOM 1341 C C . TYR A 1 161 ? 8.964 -11.037 -9.381 1.00 93.38 161 TYR A C 1
ATOM 1343 O O . TYR A 1 161 ? 8.436 -10.504 -8.405 1.00 93.38 161 TYR A O 1
ATOM 1351 N N . SER A 1 162 ? 8.283 -11.810 -10.236 1.00 91.88 162 SER A N 1
ATOM 1352 C CA . SER A 1 162 ? 6.863 -12.154 -10.039 1.00 91.88 162 SER A CA 1
ATOM 1353 C C . SER A 1 162 ? 6.662 -12.939 -8.743 1.00 91.88 162 SER A C 1
ATOM 1355 O O . SE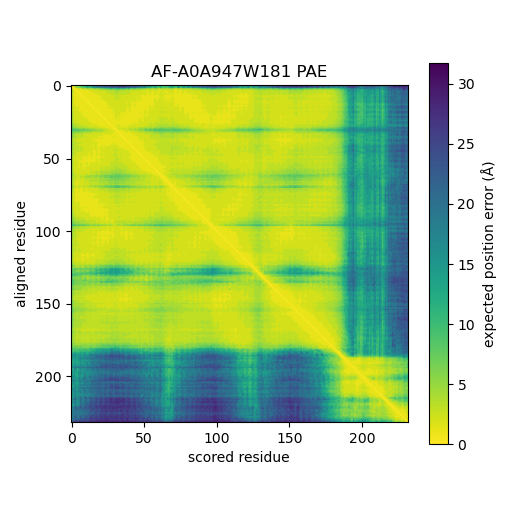R A 1 162 ? 5.870 -12.520 -7.903 1.00 91.88 162 SER A O 1
ATOM 1357 N N . LEU A 1 163 ? 7.471 -13.980 -8.502 1.00 92.00 163 LEU A N 1
ATOM 1358 C CA . LEU A 1 163 ? 7.408 -14.775 -7.273 1.00 92.00 163 LEU A CA 1
ATOM 1359 C C . LEU A 1 163 ? 7.626 -13.921 -6.015 1.00 92.00 163 LEU A C 1
ATOM 1361 O O . LEU A 1 163 ? 6.939 -14.095 -5.007 1.00 92.00 163 LEU A O 1
ATOM 1365 N N . ALA A 1 164 ? 8.584 -12.991 -6.058 1.00 90.94 164 ALA A N 1
ATOM 1366 C CA . ALA A 1 164 ? 8.844 -12.088 -4.941 1.00 90.94 164 ALA A CA 1
ATOM 1367 C C . ALA A 1 164 ? 7.644 -11.171 -4.652 1.00 90.94 164 ALA A C 1
ATOM 1369 O O . ALA A 1 164 ? 7.288 -10.972 -3.488 1.00 90.94 164 ALA A O 1
ATOM 1370 N N . LEU A 1 165 ? 7.014 -10.636 -5.701 1.00 91.62 165 LEU A N 1
ATOM 1371 C CA . LEU A 1 165 ? 5.883 -9.721 -5.581 1.00 91.62 165 LEU A CA 1
ATOM 1372 C C . LEU A 1 165 ? 4.614 -10.436 -5.099 1.00 91.62 165 LEU A C 1
ATOM 1374 O O . LEU A 1 165 ? 3.955 -9.961 -4.175 1.00 91.62 165 LEU A O 1
ATOM 1378 N N . GLU A 1 166 ? 4.322 -11.614 -5.651 1.00 90.69 166 GLU A N 1
ATOM 1379 C CA . GLU A 1 166 ? 3.217 -12.476 -5.219 1.00 90.69 166 GLU A CA 1
ATOM 1380 C C . GLU A 1 166 ? 3.374 -12.902 -3.755 1.00 90.69 166 GLU A C 1
ATOM 1382 O O . GLU A 1 166 ? 2.427 -12.813 -2.973 1.00 90.69 166 GLU A O 1
ATOM 1387 N N . SER A 1 167 ? 4.587 -13.293 -3.347 1.00 91.69 167 SER A N 1
ATOM 1388 C CA . SER A 1 167 ? 4.882 -13.652 -1.956 1.00 91.69 167 SER A CA 1
ATOM 1389 C C . SER A 1 167 ? 4.675 -12.472 -1.003 1.00 91.69 167 SER A C 1
ATOM 1391 O O . SER A 1 167 ? 4.059 -12.630 0.054 1.00 91.69 167 SER A O 1
ATOM 1393 N N . ALA A 1 168 ? 5.126 -11.269 -1.379 1.00 92.38 168 ALA A N 1
ATOM 1394 C CA . ALA A 1 168 ? 4.899 -10.059 -0.589 1.00 92.38 168 ALA A CA 1
ATOM 1395 C C . ALA A 1 168 ? 3.400 -9.727 -0.468 1.00 92.38 168 ALA A C 1
ATOM 1397 O O . ALA A 1 168 ? 2.924 -9.401 0.623 1.00 92.38 168 ALA A O 1
ATOM 1398 N N . TYR A 1 169 ? 2.646 -9.862 -1.563 1.00 92.00 169 TYR A N 1
ATOM 1399 C CA . TYR A 1 169 ? 1.201 -9.635 -1.583 1.00 92.00 169 TYR A CA 1
ATOM 1400 C C . TYR A 1 169 ? 0.471 -10.625 -0.667 1.00 92.00 169 TYR A C 1
ATOM 1402 O O . TYR A 1 169 ? -0.332 -10.221 0.182 1.00 92.00 169 TYR A O 1
ATOM 1410 N N . GLN A 1 170 ? 0.800 -11.914 -0.771 1.00 91.75 170 GLN A N 1
ATOM 1411 C CA . GLN A 1 170 ? 0.207 -12.964 0.052 1.00 91.75 170 GLN A CA 1
ATOM 1412 C C . GLN A 1 170 ? 0.472 -12.720 1.544 1.00 91.75 170 GLN A C 1
ATOM 1414 O O . GLN A 1 170 ? -0.460 -12.675 2.343 1.00 91.75 170 GLN A O 1
ATOM 1419 N N . GLN A 1 171 ? 1.721 -12.437 1.923 1.00 93.44 171 GLN A N 1
ATOM 1420 C CA . GLN A 1 171 ? 2.064 -12.146 3.319 1.00 93.44 171 GLN A CA 1
ATOM 1421 C C . GLN A 1 171 ? 1.320 -10.915 3.858 1.00 93.44 171 GLN A C 1
ATOM 1423 O O . GLN A 1 171 ? 0.812 -10.931 4.981 1.00 93.44 171 GLN A O 1
ATOM 1428 N N . SER A 1 172 ? 1.226 -9.848 3.060 1.00 92.50 172 SER A N 1
ATOM 1429 C CA . SER A 1 172 ? 0.515 -8.621 3.438 1.00 92.50 172 SER A CA 1
ATOM 1430 C C . SER A 1 172 ? -0.969 -8.867 3.692 1.00 92.50 172 SER A C 1
ATOM 1432 O O . SER A 1 172 ? -1.526 -8.437 4.710 1.00 92.50 172 SER A O 1
ATOM 1434 N N . THR A 1 173 ? -1.611 -9.601 2.783 1.00 90.69 173 THR A N 1
ATOM 1435 C CA . THR A 1 173 ? -3.036 -9.921 2.878 1.00 90.69 173 THR A CA 1
ATOM 1436 C C . THR A 1 173 ? -3.335 -10.869 4.036 1.00 90.69 173 THR A C 1
ATOM 1438 O O . THR A 1 173 ? -4.331 -10.646 4.733 1.00 90.69 173 THR A O 1
ATOM 1441 N N . ASP A 1 174 ? -2.467 -11.849 4.302 1.00 92.56 174 ASP A N 1
ATOM 1442 C CA . ASP A 1 174 ? -2.580 -12.775 5.433 1.00 92.56 174 ASP A CA 1
ATOM 1443 C C . ASP A 1 174 ? -2.459 -12.057 6.775 1.00 92.56 174 ASP A C 1
ATOM 1445 O O . ASP A 1 174 ? -3.320 -12.221 7.643 1.00 92.56 174 ASP A O 1
ATOM 1449 N N . ILE A 1 175 ? -1.462 -11.183 6.933 1.00 92.38 175 ILE A N 1
ATOM 1450 C CA . ILE A 1 175 ? -1.309 -10.373 8.149 1.00 92.38 175 ILE A CA 1
ATOM 1451 C C . ILE A 1 175 ? -2.555 -9.512 8.374 1.00 92.38 175 ILE A C 1
ATOM 1453 O O . ILE A 1 175 ? -3.120 -9.495 9.469 1.00 92.38 175 ILE A O 1
ATOM 1457 N N . ALA A 1 176 ? -3.037 -8.831 7.335 1.00 88.19 176 ALA A N 1
ATOM 1458 C CA . ALA A 1 176 ? -4.228 -8.001 7.451 1.00 88.19 176 ALA A CA 1
ATOM 1459 C C . ALA A 1 176 ? -5.505 -8.829 7.726 1.00 88.19 176 ALA A C 1
ATOM 1461 O O . ALA A 1 176 ? -6.425 -8.346 8.394 1.00 88.19 176 ALA A O 1
ATOM 1462 N N . ASN A 1 177 ? -5.579 -10.081 7.255 1.00 88.19 177 ASN A N 1
ATOM 1463 C CA . ASN A 1 177 ? -6.675 -11.010 7.555 1.00 88.19 177 ASN A CA 1
ATOM 1464 C C . ASN A 1 177 ? -6.646 -11.431 9.027 1.00 88.19 177 ASN A C 1
ATOM 1466 O O . ASN A 1 177 ? -7.689 -11.441 9.682 1.00 88.19 177 ASN A O 1
ATOM 1470 N N . LEU A 1 178 ? -5.461 -11.740 9.559 1.00 87.56 178 LEU A N 1
ATOM 1471 C CA . LEU A 1 178 ? -5.275 -12.088 10.966 1.00 87.56 178 LEU A CA 1
ATOM 1472 C C . LEU A 1 178 ? -5.679 -10.933 11.883 1.00 87.56 178 LEU A C 1
ATOM 1474 O O . LEU A 1 178 ? -6.450 -11.153 12.813 1.00 87.56 178 LEU A O 1
ATOM 1478 N N . ILE A 1 179 ? -5.249 -9.703 11.582 1.00 84.56 179 ILE A N 1
ATOM 1479 C CA . ILE A 1 179 ? -5.656 -8.524 12.363 1.00 84.56 179 ILE A CA 1
ATOM 1480 C C . ILE A 1 179 ? -7.175 -8.342 12.333 1.00 84.56 179 ILE A C 1
ATOM 1482 O O . ILE A 1 179 ? -7.784 -8.168 13.384 1.00 84.56 179 ILE A O 1
ATOM 1486 N N . SER A 1 180 ? -7.804 -8.484 11.163 1.00 79.94 180 SER A N 1
ATOM 1487 C CA . SER A 1 180 ? -9.267 -8.374 11.041 1.00 79.94 180 SER A CA 1
ATOM 1488 C C . SER A 1 180 ? -10.009 -9.438 11.865 1.00 79.94 180 SER A C 1
ATOM 1490 O O . SER A 1 180 ? -11.065 -9.163 12.432 1.00 79.94 180 SER A O 1
ATOM 1492 N N . ARG A 1 181 ? -9.463 -10.661 11.959 1.00 78.38 181 ARG A N 1
ATOM 1493 C CA . ARG A 1 181 ? -10.022 -11.733 12.803 1.00 78.38 181 ARG A CA 1
ATOM 1494 C C . ARG A 1 181 ? -9.855 -11.436 14.289 1.00 78.38 181 ARG A C 1
ATOM 1496 O O . ARG A 1 181 ? -10.798 -11.654 15.043 1.00 78.38 181 ARG A O 1
ATOM 1503 N N . ILE A 1 182 ? -8.689 -10.941 14.703 1.00 76.69 182 ILE A N 1
ATOM 1504 C CA . ILE A 1 182 ? -8.433 -10.562 16.098 1.00 76.69 182 ILE A CA 1
ATOM 1505 C C . ILE A 1 182 ? -9.370 -9.422 16.516 1.00 76.69 182 ILE A C 1
ATOM 1507 O O . ILE A 1 182 ? -10.003 -9.531 17.561 1.00 76.69 182 ILE A O 1
ATOM 1511 N N . ASP A 1 183 ? -9.552 -8.399 15.676 1.00 68.25 183 ASP A N 1
ATOM 1512 C CA . ASP A 1 183 ? -10.538 -7.330 15.902 1.00 68.25 183 ASP A CA 1
ATOM 1513 C C . ASP A 1 183 ? -11.959 -7.887 16.113 1.00 68.25 183 ASP A C 1
ATOM 1515 O O . ASP A 1 183 ? -12.706 -7.399 16.962 1.00 68.25 183 ASP A O 1
ATOM 1519 N N . GLY A 1 184 ? -12.337 -8.926 15.360 1.00 63.56 184 GLY A N 1
ATOM 1520 C CA . GLY A 1 184 ? -13.613 -9.626 15.533 1.00 63.56 184 GLY A CA 1
ATOM 1521 C C . GLY A 1 184 ? -13.703 -10.420 16.841 1.00 63.56 184 GLY A C 1
ATOM 1522 O O . GLY A 1 184 ? -14.756 -10.442 17.472 1.00 63.56 184 GLY A O 1
ATOM 1523 N N . LEU A 1 185 ? -12.607 -11.042 17.284 1.00 60.25 185 LEU A N 1
ATOM 1524 C CA . LEU A 1 185 ? -12.544 -11.746 18.570 1.00 60.25 185 LEU A CA 1
ATOM 1525 C C . LEU A 1 185 ? -12.576 -10.777 19.759 1.00 60.25 185 LEU A C 1
ATOM 1527 O O . LEU A 1 185 ? -13.192 -11.092 20.773 1.00 60.25 185 LEU A O 1
ATOM 1531 N N . GLU A 1 186 ? -11.988 -9.584 19.629 1.00 59.56 186 GLU A N 1
ATOM 1532 C CA . GLU A 1 186 ? -12.113 -8.513 20.627 1.00 59.56 186 GLU A CA 1
ATOM 1533 C C . GLU A 1 186 ? -13.546 -7.961 20.748 1.00 59.56 186 GLU A C 1
ATOM 1535 O O . GLU A 1 186 ? -13.857 -7.298 21.736 1.00 59.56 186 GLU A O 1
ATOM 1540 N N . ALA A 1 187 ? -14.437 -8.250 19.791 1.00 61.47 187 ALA A N 1
ATOM 1541 C CA . ALA A 1 187 ? -15.860 -7.927 19.901 1.00 61.47 187 ALA A CA 1
ATOM 1542 C C . ALA A 1 187 ? -16.639 -8.912 20.796 1.00 61.47 187 ALA A C 1
ATOM 1544 O O . ALA A 1 187 ? -17.799 -8.654 21.126 1.00 61.47 187 ALA A O 1
ATOM 1545 N N . LEU A 1 188 ? -16.034 -10.036 21.201 1.00 72.75 188 LEU A N 1
ATOM 1546 C CA . LEU A 1 188 ? -16.644 -10.937 22.172 1.00 72.75 188 LEU A CA 1
ATOM 1547 C C . LEU A 1 188 ? -16.531 -10.323 23.565 1.00 72.75 188 LEU A C 1
ATOM 1549 O O . LEU A 1 188 ? -15.436 -10.128 24.086 1.00 72.75 188 LEU A O 1
ATOM 1553 N N . ILE A 1 189 ? -17.679 -10.045 24.178 1.00 83.75 189 ILE A N 1
ATOM 1554 C CA . ILE A 1 189 ? -17.764 -9.507 25.534 1.00 83.75 189 ILE A CA 1
ATOM 1555 C C . ILE A 1 189 ? -17.771 -10.696 26.508 1.00 83.75 189 ILE A C 1
ATOM 1557 O O . ILE A 1 189 ? -18.785 -11.396 26.594 1.00 83.75 189 ILE A O 1
ATOM 1561 N N . PRO A 1 190 ? -16.675 -10.974 27.239 1.00 85.50 190 PRO A N 1
ATOM 1562 C CA . PRO A 1 190 ? -16.648 -12.070 28.198 1.00 85.50 190 PRO A CA 1
ATOM 1563 C C . PRO A 1 190 ? -17.555 -11.731 29.385 1.00 85.50 190 PRO A C 1
ATOM 1565 O O . PRO A 1 190 ? -17.213 -10.903 30.230 1.00 85.50 190 PRO A O 1
ATOM 1568 N N . ILE A 1 191 ? -18.717 -12.378 29.445 1.00 93.75 191 ILE A N 1
ATOM 1569 C CA . ILE A 1 191 ? -19.685 -12.221 30.532 1.00 93.75 191 ILE A CA 1
ATOM 1570 C C . ILE A 1 191 ? -19.549 -13.347 31.556 1.00 93.75 191 ILE A C 1
ATOM 1572 O O . ILE A 1 191 ? -19.356 -14.514 31.215 1.00 93.75 191 ILE A O 1
ATOM 1576 N N . CYS A 1 192 ? -19.694 -13.010 32.833 1.00 95.06 192 CYS A N 1
ATOM 1577 C CA . CYS A 1 192 ? -19.788 -13.989 33.898 1.00 95.06 192 CYS A CA 1
ATOM 1578 C C . CYS A 1 192 ? -21.088 -14.766 33.703 1.00 95.06 192 CYS A C 1
ATOM 1580 O O . CYS A 1 192 ? -22.171 -14.177 33.671 1.00 95.06 192 CYS A O 1
ATOM 1582 N N . ALA A 1 193 ? -21.001 -16.091 33.598 1.00 95.00 193 ALA A N 1
ATOM 1583 C CA . ALA A 1 193 ? -22.179 -16.929 33.394 1.00 95.00 193 ALA A CA 1
ATOM 1584 C C . ALA A 1 193 ? -23.214 -16.761 34.524 1.00 95.00 193 ALA A C 1
ATOM 1586 O O . ALA A 1 193 ? -24.416 -16.808 34.249 1.00 95.00 193 ALA A O 1
ATOM 1587 N N . TRP A 1 194 ? -22.739 -16.489 35.747 1.00 95.38 194 TRP A N 1
ATOM 1588 C CA . TRP A 1 194 ? -23.543 -16.312 36.955 1.00 95.38 194 TRP A CA 1
ATOM 1589 C C . TRP A 1 194 ? -24.153 -14.909 37.078 1.00 95.38 194 TRP A C 1
ATOM 1591 O O . TRP A 1 194 ? -25.367 -14.761 36.999 1.00 95.38 194 TRP A O 1
ATOM 1601 N N . CYS A 1 195 ? -23.329 -13.868 37.240 1.00 94.94 195 CYS A N 1
ATOM 1602 C CA . CYS A 1 195 ? -23.809 -12.511 37.546 1.00 94.94 195 CYS A CA 1
ATOM 1603 C C . CYS A 1 195 ? -23.915 -11.575 36.334 1.00 94.94 195 CYS A C 1
ATOM 1605 O O . CYS A 1 195 ? -24.306 -10.425 36.497 1.00 94.94 195 CYS A O 1
ATOM 1607 N N . LYS A 1 196 ? -23.544 -12.034 35.130 1.00 93.94 196 LYS A N 1
ATOM 1608 C CA . LYS A 1 196 ? -23.538 -11.256 33.872 1.00 93.94 196 LYS A CA 1
ATOM 1609 C C . LYS A 1 196 ? -22.606 -10.038 33.840 1.00 93.94 196 LYS A C 1
ATOM 1611 O O . LYS A 1 196 ? -22.593 -9.326 32.840 1.00 93.94 196 LYS A O 1
ATOM 1616 N N . ASN A 1 197 ? -21.772 -9.839 34.864 1.00 95.62 197 ASN A N 1
ATOM 1617 C CA . ASN A 1 197 ? -20.693 -8.854 34.809 1.00 95.62 197 ASN A CA 1
ATOM 1618 C C . ASN A 1 197 ? -19.765 -9.133 33.623 1.00 95.62 197 ASN A C 1
ATOM 1620 O O . ASN A 1 197 ? -19.510 -10.285 33.285 1.00 95.62 197 ASN A O 1
ATOM 1624 N N . VAL A 1 198 ? -19.230 -8.078 33.028 1.00 91.88 198 VAL A N 1
ATOM 1625 C CA . VAL A 1 198 ? -18.281 -8.120 31.920 1.00 91.88 198 VAL A CA 1
ATOM 1626 C C . VAL A 1 198 ? -16.858 -8.078 32.464 1.00 91.88 198 VAL A C 1
ATOM 1628 O O . VAL A 1 198 ? -16.545 -7.216 33.287 1.00 91.88 198 VAL A O 1
ATOM 1631 N N . ARG A 1 199 ? -15.984 -8.970 31.986 1.00 91.50 199 ARG A N 1
ATOM 1632 C CA . ARG A 1 199 ? -14.546 -8.913 32.281 1.00 91.50 199 ARG A CA 1
ATOM 1633 C C . ARG A 1 199 ? -13.853 -7.927 31.340 1.00 91.50 199 ARG A C 1
ATOM 1635 O O . ARG A 1 199 ? -13.878 -8.102 30.123 1.00 91.50 199 ARG A O 1
ATOM 1642 N N . LYS A 1 200 ? -13.208 -6.905 31.891 1.00 85.25 200 LYS A N 1
ATOM 1643 C CA . LYS A 1 200 ? -12.360 -5.963 31.150 1.00 85.25 200 LYS A CA 1
ATOM 1644 C C . LYS A 1 200 ? -11.019 -6.599 30.757 1.00 85.25 200 LYS A C 1
ATOM 1646 O O . LYS A 1 200 ? -10.658 -7.680 31.226 1.00 85.25 200 LYS A O 1
ATOM 1651 N N . LYS A 1 201 ? -10.261 -5.909 29.892 1.00 79.50 201 LYS A N 1
ATOM 1652 C CA . LYS A 1 201 ? -8.921 -6.341 29.443 1.00 79.50 201 LYS A CA 1
ATOM 1653 C C . LYS A 1 201 ? -7.898 -6.423 30.590 1.00 79.50 201 LYS A C 1
ATOM 1655 O O . LYS A 1 201 ? -6.987 -7.236 30.512 1.00 79.50 201 LYS A O 1
ATOM 1660 N N . ASP A 1 202 ? -8.068 -5.630 31.647 1.00 81.94 202 ASP A N 1
ATOM 1661 C CA . ASP A 1 202 ? -7.238 -5.635 32.866 1.00 81.94 202 ASP A CA 1
ATOM 1662 C C . ASP A 1 202 ? -7.608 -6.750 33.868 1.00 81.94 202 ASP A C 1
ATOM 1664 O O . ASP A 1 202 ? -6.939 -6.917 34.885 1.00 81.94 202 ASP A O 1
ATOM 1668 N N . GLY A 1 203 ? -8.651 -7.535 33.576 1.00 85.56 203 GLY A N 1
ATOM 1669 C CA . GLY A 1 203 ? -9.147 -8.606 34.438 1.00 85.56 203 GLY A CA 1
ATOM 1670 C C . GLY A 1 203 ? -10.219 -8.177 35.446 1.00 85.56 203 GLY A C 1
ATOM 1671 O O . GLY A 1 203 ? -10.796 -9.051 36.096 1.00 85.56 203 GLY A O 1
ATOM 1672 N N . GLU A 1 204 ? -10.538 -6.883 35.552 1.00 92.19 204 GLU A N 1
ATOM 1673 C CA . GLU A 1 204 ? -11.607 -6.378 36.418 1.00 92.19 204 GLU A CA 1
ATOM 1674 C C . GLU A 1 204 ? -12.988 -6.813 35.897 1.00 92.19 204 GLU A C 1
ATOM 1676 O O . GLU A 1 204 ? -13.245 -6.833 34.690 1.00 92.19 204 GLU A O 1
ATOM 1681 N N . TRP A 1 205 ? -13.911 -7.131 36.807 1.00 95.69 205 TRP A N 1
ATOM 1682 C CA . TRP A 1 205 ? -15.305 -7.422 36.476 1.00 95.69 205 TRP A CA 1
ATOM 1683 C C . TRP A 1 205 ? -16.192 -6.218 36.773 1.00 95.69 205 TRP A C 1
ATOM 1685 O O . TRP A 1 205 ? -16.275 -5.773 37.914 1.00 95.69 205 TRP A O 1
ATOM 1695 N N . VAL A 1 206 ? -16.923 -5.739 35.769 1.00 94.25 206 VAL A N 1
ATOM 1696 C CA . VAL A 1 206 ? -17.858 -4.614 35.911 1.00 94.25 206 VAL A CA 1
ATOM 1697 C C . VAL A 1 206 ? -19.265 -4.992 35.481 1.00 94.25 206 VAL A C 1
ATOM 1699 O O . VAL A 1 206 ? -19.461 -5.924 34.707 1.00 94.25 206 VAL A O 1
ATOM 1702 N N . ARG A 1 207 ? -20.267 -4.256 35.964 1.00 93.62 207 ARG A N 1
ATOM 1703 C CA . ARG A 1 207 ? -21.651 -4.432 35.508 1.00 93.62 207 ARG A CA 1
ATOM 1704 C C . ARG A 1 207 ? -21.774 -4.170 34.007 1.00 93.62 207 ARG A C 1
ATOM 1706 O O . ARG A 1 207 ? -21.091 -3.293 33.471 1.00 93.62 207 ARG A O 1
ATOM 1713 N N . ILE A 1 208 ? -22.647 -4.921 33.339 1.00 91.19 208 ILE A N 1
ATOM 1714 C CA . ILE A 1 208 ? -22.828 -4.837 31.885 1.00 91.19 208 ILE A CA 1
ATOM 1715 C C . ILE A 1 208 ? -23.299 -3.448 31.445 1.00 91.19 208 ILE A C 1
ATOM 1717 O O . ILE A 1 208 ? -22.842 -2.946 30.423 1.00 91.19 208 ILE A O 1
ATOM 1721 N N . GLU A 1 209 ? -24.123 -2.781 32.249 1.00 89.19 209 GLU A N 1
ATOM 1722 C CA . GLU A 1 209 ? -24.599 -1.425 31.990 1.00 89.19 209 GLU A CA 1
ATOM 1723 C C . GLU A 1 209 ? -23.435 -0.431 32.007 1.00 89.19 209 GLU A C 1
ATOM 1725 O O . GLU A 1 209 ? -23.263 0.343 31.069 1.00 89.19 209 GLU A O 1
ATOM 1730 N N . ALA A 1 210 ? -22.569 -0.513 33.024 1.00 88.06 210 ALA A N 1
ATOM 1731 C CA . ALA A 1 210 ? -21.373 0.324 33.117 1.00 88.06 210 ALA A CA 1
ATOM 1732 C C . ALA A 1 210 ? -20.409 0.064 31.949 1.00 88.06 210 ALA A C 1
ATOM 1734 O O . ALA A 1 210 ? -19.805 0.992 31.412 1.00 88.06 210 ALA A O 1
ATOM 1735 N N . TYR A 1 211 ? -20.285 -1.197 31.526 1.00 88.00 211 TYR A N 1
ATOM 1736 C CA . TYR A 1 211 ? -19.493 -1.551 30.356 1.00 88.00 211 TYR A CA 1
ATOM 1737 C C . TYR A 1 211 ? -20.066 -0.933 29.072 1.00 88.00 211 TYR A C 1
ATOM 1739 O O . TYR A 1 211 ? -19.326 -0.273 28.344 1.00 88.00 211 TYR A O 1
ATOM 1747 N N . ILE A 1 212 ? -21.368 -1.094 28.808 1.00 85.94 212 ILE A N 1
ATOM 1748 C CA . ILE A 1 212 ? -22.028 -0.572 27.602 1.00 85.94 212 ILE A CA 1
ATOM 1749 C C . ILE A 1 212 ? -22.005 0.958 27.582 1.00 85.94 212 ILE A C 1
ATOM 1751 O O . ILE A 1 212 ? -21.686 1.528 26.542 1.00 85.94 212 ILE A O 1
ATOM 1755 N N . MET A 1 213 ? -22.267 1.633 28.704 1.00 82.62 213 MET A N 1
ATOM 1756 C CA . MET A 1 213 ? -22.192 3.099 28.785 1.00 82.62 213 MET A CA 1
ATOM 1757 C C . MET A 1 213 ? -20.790 3.623 28.462 1.00 82.62 213 MET A C 1
ATOM 1759 O O . MET A 1 213 ? -20.655 4.614 27.758 1.00 82.62 213 MET A O 1
ATOM 1763 N N . ASN A 1 214 ? -19.737 2.934 28.912 1.00 79.56 214 ASN A N 1
ATOM 1764 C CA . ASN A 1 214 ? -18.361 3.336 28.605 1.00 79.56 214 ASN A CA 1
ATOM 1765 C C . ASN A 1 214 ? -17.946 3.064 27.149 1.00 79.56 214 ASN A C 1
ATOM 1767 O O . ASN A 1 214 ? -16.979 3.658 26.677 1.00 79.56 214 ASN A O 1
ATOM 1771 N N . HIS A 1 215 ? -18.634 2.160 26.444 1.00 71.94 215 HIS A N 1
ATOM 1772 C CA . HIS A 1 215 ? -18.277 1.731 25.083 1.00 71.94 215 HIS A CA 1
ATOM 1773 C C . HIS A 1 215 ? -19.308 2.143 24.019 1.00 71.94 215 HIS A C 1
ATOM 1775 O O . HIS A 1 215 ? -19.158 1.795 22.847 1.00 71.94 215 HIS A O 1
ATOM 1781 N N . SER A 1 216 ? -20.344 2.892 24.393 1.00 71.88 216 SER A N 1
ATOM 1782 C CA . SER A 1 216 ? -21.381 3.399 23.493 1.00 71.88 216 SER A CA 1
ATOM 1783 C C . SER A 1 216 ? -21.698 4.861 23.808 1.00 71.88 216 SER A C 1
ATOM 1785 O O . SER A 1 216 ? -21.299 5.387 24.838 1.00 71.88 216 SER A O 1
ATOM 1787 N N . GLN A 1 217 ? -22.414 5.538 22.910 1.00 66.12 217 GLN A N 1
ATOM 1788 C CA . GLN A 1 217 ? -22.949 6.884 23.165 1.00 66.12 217 GLN A CA 1
ATOM 1789 C C . GLN A 1 217 ? -24.380 6.823 23.730 1.00 66.12 217 GLN A C 1
ATOM 1791 O O . GLN A 1 217 ? -25.188 7.707 23.460 1.00 66.12 217 GLN A O 1
ATOM 1796 N N . SER A 1 218 ? -24.731 5.744 24.432 1.00 74.94 218 SER A N 1
ATOM 1797 C CA . SER A 1 218 ? -26.099 5.465 24.870 1.00 74.94 218 SER A CA 1
ATOM 1798 C C . SER A 1 218 ? -26.225 5.530 26.391 1.00 74.94 218 SER A C 1
ATOM 1800 O O . SER A 1 218 ? -25.358 5.048 27.117 1.00 74.94 218 SER A O 1
ATOM 1802 N N . GLU A 1 219 ? -27.335 6.093 26.864 1.00 80.50 219 GLU A N 1
ATOM 1803 C CA . GLU A 1 219 ? -27.711 6.118 28.279 1.00 80.50 219 GLU A CA 1
ATOM 1804 C C . GLU A 1 219 ? -28.785 5.062 28.567 1.00 80.50 219 GLU A C 1
ATOM 1806 O O . GLU A 1 219 ? -29.643 4.784 27.725 1.00 80.50 219 GLU A O 1
ATOM 1811 N N . PHE A 1 220 ? -28.750 4.471 29.763 1.00 84.75 220 PHE A N 1
ATOM 1812 C CA . PHE A 1 220 ? -29.788 3.541 30.204 1.00 84.75 220 PHE A CA 1
ATOM 1813 C C . PHE A 1 220 ? -30.935 4.287 30.880 1.00 84.75 220 PHE A C 1
ATOM 1815 O O . PHE A 1 220 ? -30.740 5.022 31.847 1.00 84.75 220 PHE A O 1
ATOM 1822 N N . THR A 1 221 ? -32.153 4.024 30.418 1.00 87.38 221 THR A N 1
ATOM 1823 C CA . THR A 1 221 ? -33.386 4.399 31.114 1.00 87.38 221 THR A CA 1
ATOM 1824 C C . THR A 1 221 ? -33.964 3.192 31.842 1.00 87.38 221 THR A C 1
ATOM 1826 O O . THR A 1 221 ? -33.847 2.064 31.364 1.00 87.38 221 THR A O 1
ATOM 1829 N N . HIS A 1 222 ? -34.645 3.422 32.962 1.00 89.62 222 HIS A N 1
ATOM 1830 C CA . HIS A 1 222 ? -35.275 2.352 33.732 1.00 89.62 222 HIS A CA 1
ATOM 1831 C C . HIS A 1 222 ? -36.750 2.197 33.349 1.00 89.62 222 HIS A C 1
ATOM 1833 O O . HIS A 1 222 ? -37.478 3.179 33.226 1.00 89.62 222 HIS A O 1
ATOM 1839 N N . GLY A 1 223 ? -37.194 0.952 33.197 1.00 90.50 223 GLY A N 1
ATOM 1840 C CA . GLY A 1 223 ? -38.586 0.586 32.963 1.00 90.50 223 GLY A CA 1
ATOM 1841 C C . GLY A 1 223 ? -38.869 -0.803 33.530 1.00 90.50 223 GLY A C 1
ATOM 1842 O O . GLY A 1 223 ? -37.948 -1.581 33.772 1.00 90.50 223 GLY A O 1
ATOM 1843 N N . ILE A 1 224 ? -40.143 -1.114 33.758 1.00 92.06 224 ILE A N 1
ATOM 1844 C CA . ILE A 1 224 ? -40.580 -2.430 34.236 1.00 92.06 224 ILE A CA 1
ATOM 1845 C C . ILE A 1 224 ? -41.235 -3.145 33.057 1.00 92.06 224 ILE A C 1
ATOM 1847 O O . ILE A 1 224 ? -42.212 -2.644 32.497 1.00 92.06 224 ILE A O 1
ATOM 1851 N N . CYS A 1 225 ? -40.697 -4.299 32.657 1.00 93.56 225 CYS A N 1
ATOM 1852 C CA . CYS A 1 225 ? -41.315 -5.098 31.603 1.00 93.56 225 CYS A CA 1
ATOM 1853 C C . CYS A 1 225 ? -42.637 -5.724 32.094 1.00 93.56 225 CYS A C 1
ATOM 1855 O O . CYS A 1 225 ? -42.822 -5.887 33.305 1.00 93.56 225 CYS A O 1
ATOM 1857 N N . PRO A 1 226 ? -43.549 -6.112 31.183 1.00 94.31 226 PRO A N 1
ATOM 1858 C CA . PRO A 1 226 ? -44.807 -6.760 31.555 1.00 94.31 226 PRO A CA 1
ATOM 1859 C C . PRO A 1 226 ? -44.615 -7.957 32.498 1.00 94.31 226 PRO A C 1
ATOM 1861 O O . PRO A 1 226 ? -45.278 -8.026 33.528 1.00 94.31 226 PRO A O 1
ATOM 1864 N N . ASP A 1 227 ? -43.632 -8.824 32.235 1.00 95.00 227 ASP A N 1
ATOM 1865 C CA . ASP A 1 227 ? -43.355 -10.012 33.058 1.00 95.00 227 ASP A CA 1
ATOM 1866 C C . ASP A 1 227 ? -43.006 -9.676 34.511 1.00 95.00 227 ASP A C 1
ATOM 1868 O O . ASP A 1 227 ? -43.425 -10.370 35.435 1.00 95.00 227 ASP A O 1
ATOM 1872 N N . CYS A 1 228 ? -42.231 -8.610 34.728 1.00 94.94 228 CYS A N 1
ATOM 1873 C CA . CYS A 1 228 ? -41.894 -8.136 36.068 1.00 94.94 228 CYS A CA 1
ATOM 1874 C C . CYS A 1 228 ? -43.079 -7.427 36.719 1.00 94.94 228 CYS A C 1
ATOM 1876 O O . CYS A 1 228 ? -43.282 -7.564 37.921 1.00 94.94 228 CYS A O 1
ATOM 1878 N N . LYS A 1 229 ? -43.891 -6.713 35.933 1.00 93.12 229 LYS A N 1
ATOM 1879 C CA . LYS A 1 229 ? -45.110 -6.069 36.425 1.00 93.12 229 LYS A CA 1
ATOM 1880 C C . LYS A 1 229 ? -46.123 -7.090 36.949 1.00 93.12 229 LYS A C 1
ATOM 1882 O O . LYS A 1 229 ? -46.806 -6.795 37.915 1.00 93.12 229 LYS A O 1
ATOM 1887 N N . HIS A 1 230 ? -46.187 -8.284 36.359 1.00 89.88 230 HIS A N 1
ATOM 1888 C CA . HIS A 1 230 ? -47.030 -9.385 36.843 1.00 89.88 230 HIS A CA 1
ATOM 1889 C C . HIS A 1 230 ? -46.541 -10.030 38.153 1.00 89.88 230 HIS A C 1
ATOM 1891 O O . HIS A 1 230 ? -47.265 -10.837 38.729 1.00 89.88 230 HIS A O 1
ATOM 1897 N N . LYS A 1 231 ? -45.319 -9.717 38.603 1.00 89.00 231 LYS A N 1
ATOM 1898 C CA . LYS A 1 231 ? -44.711 -10.245 39.838 1.00 89.00 231 LYS A CA 1
ATOM 1899 C C . LYS A 1 231 ? -44.731 -9.244 41.002 1.00 89.00 231 LYS A C 1
ATOM 1901 O O . LYS A 1 231 ? -44.247 -9.591 42.077 1.00 89.00 231 LYS A O 1
ATOM 1906 N N . LEU A 1 232 ? -45.219 -8.025 40.762 1.00 78.81 232 LEU A N 1
ATOM 1907 C CA . LEU A 1 232 ? -45.497 -6.997 41.771 1.00 78.81 232 LEU A CA 1
ATOM 1908 C C . LEU A 1 232 ? -46.921 -7.168 42.300 1.00 78.81 232 LEU A C 1
ATOM 1910 O O . LEU A 1 232 ? -47.094 -6.985 43.522 1.00 78.81 232 LEU A O 1
#

Radius of gyration: 23.79 Å; Cα contacts (8 Å, |Δi|>4): 204; chains: 1; bounding box: 67×33×68 Å

Mean predicted aligned error: 7.98 Å

Nearest PDB structures (foldseek):
  3ezu-assembly1_A-2  TM=6.472E-01  e=3.989E-04  Geobacter sulfurreducens
  5tds-assembly1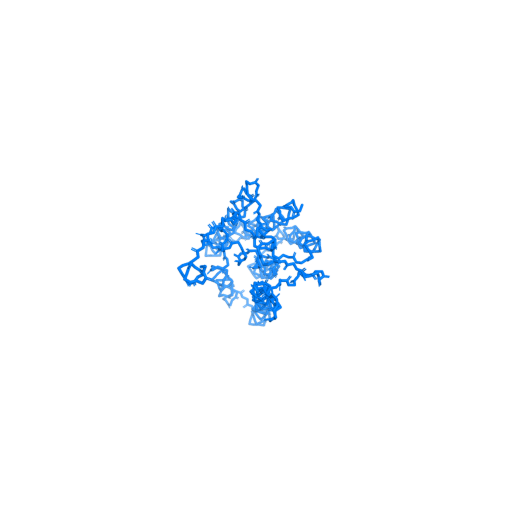_B  TM=3.202E-01  e=6.843E+00  Ectopseudomonas mendocina
  3dhi-assembly1_B  TM=2.790E-01  e=8.308E+00  Ectopseudomonas mendocina